Protein AF-A0A8J6Y7B3-F1 (afdb_monomer)

Solvent-accessible surface area (backbone atoms only — not comparable to full-atom values): 11676 Å² total; per-residue (Å²): 142,81,88,81,82,82,81,82,80,80,80,79,79,79,78,78,73,79,70,74,71,91,53,81,54,44,93,76,38,58,86,42,28,40,78,38,90,36,62,53,39,72,78,52,73,73,38,41,20,28,74,45,68,43,78,41,66,12,18,80,44,92,54,52,94,58,71,74,52,71,41,69,41,63,54,47,68,50,47,94,65,52,87,89,58,52,36,29,24,43,29,52,41,42,42,26,32,25,74,44,69,50,68,60,89,91,46,76,44,49,62,67,40,59,40,30,43,62,43,51,40,50,89,60,27,19,35,32,34,49,87,94,44,79,45,82,42,76,49,93,49,96,81,76,60,60,62,42,82,46,89,61,68,100,55,74,72,43,41,34,36,28,63,96,53,93,38,33,31,68,68,52,70,74,53,54,69,36,94,40,30,43,67,25,30,82,76,52,93,75,37,72,44,75,95

Sequence (195 aa):
MVRRFLILTFTLVLLAGCGDSPVPPDPGCPDGMVIHPMWQGEYPGPVIHVIDPVEVPTFADPCDPYPSGTCTLTAGVFHPWGDGDDFVTLRPVEPYTAKDRFTLEETIVEVGETVLVTGYLAENICAFRVREETIHAECLYEDNYPLEALPALPVEELQFFRAGCEGWILVDEDLFDHQKIVDGAILEWGKVGPG

Organism: NCBI:txid2886004

Structure (mmCIF, N/CA/C/O backbone):
data_AF-A0A8J6Y7B3-F1
#
_entry.id   AF-A0A8J6Y7B3-F1
#
loop_
_atom_site.group_PDB
_atom_site.id
_atom_site.type_symbol
_atom_site.label_atom_id
_atom_site.label_alt_id
_atom_site.label_comp_id
_atom_site.label_asym_id
_atom_site.label_entity_id
_atom_site.label_seq_id
_atom_site.pdbx_PDB_ins_code
_atom_site.Cartn_x
_atom_site.Cartn_y
_atom_site.Cartn_z
_atom_site.occupancy
_atom_site.B_iso_or_equiv
_atom_site.auth_seq_id
_atom_site.auth_comp_id
_atom_site.auth_asym_id
_atom_site.auth_atom_id
_atom_site.pdbx_PDB_model_num
ATOM 1 N N . MET A 1 1 ? -77.394 -3.917 1.227 1.00 45.53 1 MET A N 1
ATOM 2 C CA . MET A 1 1 ? -76.084 -4.466 0.811 1.00 45.53 1 MET A CA 1
ATOM 3 C C . MET A 1 1 ? -75.135 -3.302 0.596 1.00 45.53 1 MET A C 1
ATOM 5 O O . MET A 1 1 ? -75.267 -2.605 -0.397 1.00 45.53 1 MET A O 1
ATOM 9 N N . VAL A 1 2 ? -74.248 -3.034 1.553 1.00 39.00 2 VAL A N 1
ATOM 10 C CA . VAL A 1 2 ? -73.257 -1.951 1.467 1.00 39.00 2 VAL A CA 1
ATOM 11 C C . VAL A 1 2 ? -71.896 -2.588 1.731 1.00 39.00 2 VAL A C 1
ATOM 13 O O . VAL A 1 2 ? -71.632 -3.040 2.842 1.00 39.00 2 VAL A O 1
ATOM 16 N N . ARG A 1 3 ? -71.066 -2.694 0.687 1.00 46.47 3 ARG A N 1
ATOM 17 C CA . ARG A 1 3 ? -69.665 -3.128 0.783 1.00 46.47 3 ARG A CA 1
ATOM 18 C C . ARG A 1 3 ? -68.855 -1.978 1.382 1.00 46.47 3 ARG A C 1
ATOM 20 O O . ARG A 1 3 ? -68.753 -0.927 0.760 1.00 46.47 3 ARG A O 1
ATOM 27 N N . ARG A 1 4 ? -68.274 -2.175 2.566 1.00 52.84 4 ARG A N 1
ATOM 28 C CA . ARG A 1 4 ? -67.201 -1.318 3.087 1.00 52.84 4 ARG A CA 1
ATOM 29 C C . ARG A 1 4 ? -65.867 -1.981 2.752 1.00 52.84 4 ARG A C 1
ATOM 31 O O . ARG A 1 4 ? -65.594 -3.077 3.227 1.00 52.84 4 ARG A O 1
ATOM 38 N N . PHE A 1 5 ? -65.088 -1.330 1.893 1.00 50.72 5 PHE A N 1
ATOM 39 C CA . PHE A 1 5 ? -63.689 -1.657 1.632 1.00 50.72 5 PHE A CA 1
ATOM 40 C C . PHE A 1 5 ? -62.844 -1.096 2.779 1.00 50.72 5 PHE A C 1
ATOM 42 O O . PHE A 1 5 ? -62.885 0.104 3.043 1.00 50.72 5 PHE A O 1
ATOM 49 N N . LEU A 1 6 ? -62.106 -1.967 3.465 1.00 52.69 6 LEU A N 1
ATOM 50 C CA . LEU A 1 6 ? -61.046 -1.576 4.387 1.00 52.69 6 LEU A CA 1
ATOM 51 C C . LEU A 1 6 ? -59.775 -1.406 3.543 1.00 52.69 6 LEU A C 1
ATOM 53 O O . LEU A 1 6 ? -59.258 -2.386 3.011 1.00 52.69 6 LEU A O 1
ATOM 57 N N . ILE A 1 7 ? -59.306 -0.172 3.369 1.00 49.81 7 ILE A N 1
ATOM 58 C CA . ILE A 1 7 ? -57.997 0.100 2.769 1.00 49.81 7 ILE A CA 1
ATOM 59 C C . ILE A 1 7 ? -56.991 0.091 3.921 1.00 49.81 7 ILE A C 1
ATOM 61 O O . ILE A 1 7 ? -56.953 1.023 4.719 1.00 49.81 7 ILE A O 1
ATOM 65 N N . LEU A 1 8 ? -56.220 -0.991 4.037 1.00 45.47 8 LEU A N 1
ATOM 66 C CA . LEU A 1 8 ? -55.013 -1.029 4.858 1.00 45.47 8 LEU A CA 1
ATOM 67 C C . LEU A 1 8 ? -53.897 -0.329 4.078 1.00 45.47 8 LEU A C 1
ATOM 69 O O . LEU A 1 8 ? -53.304 -0.903 3.168 1.00 45.47 8 LEU A O 1
ATOM 73 N N . THR A 1 9 ? -53.625 0.925 4.418 1.00 50.31 9 THR A N 1
ATOM 74 C CA . THR A 1 9 ? -52.385 1.603 4.033 1.00 50.31 9 THR A CA 1
ATOM 75 C C . THR A 1 9 ? -51.232 0.994 4.823 1.00 50.31 9 THR A C 1
ATOM 77 O O . THR A 1 9 ? -51.102 1.214 6.025 1.00 50.31 9 THR A O 1
ATOM 80 N N . PHE A 1 10 ? -50.419 0.196 4.135 1.00 43.12 10 PHE A N 1
ATOM 81 C CA . PHE A 1 10 ? -49.121 -0.271 4.605 1.00 43.12 10 PHE A CA 1
ATOM 82 C C . PHE A 1 10 ? -48.152 0.915 4.549 1.00 43.12 10 PHE A C 1
ATOM 84 O O . PHE A 1 10 ? -47.695 1.307 3.476 1.00 43.12 10 PHE A O 1
ATOM 91 N N . THR A 1 11 ? -47.874 1.529 5.696 1.00 48.34 11 THR A N 1
ATOM 92 C CA . THR A 1 11 ? -46.792 2.508 5.816 1.00 48.34 11 THR A CA 1
ATOM 93 C C . THR A 1 11 ? -45.479 1.735 5.829 1.00 48.34 11 THR A C 1
ATOM 95 O O . THR A 1 11 ? -45.069 1.204 6.859 1.00 48.34 11 THR A O 1
ATOM 98 N N . LEU A 1 12 ? -44.845 1.620 4.663 1.00 41.75 12 LEU A N 1
ATOM 99 C CA . LEU A 1 12 ? -43.482 1.122 4.539 1.00 41.75 12 LEU A CA 1
ATOM 100 C C . LEU A 1 12 ? -42.545 2.207 5.090 1.00 41.75 12 LEU A C 1
ATOM 102 O O . LEU A 1 12 ? -42.255 3.194 4.416 1.00 41.75 12 LEU A O 1
ATOM 106 N N . VAL A 1 13 ? -42.126 2.059 6.345 1.00 42.06 13 VAL A N 1
ATOM 107 C CA . VAL A 1 13 ? -41.041 2.859 6.919 1.00 42.06 13 VAL A CA 1
ATOM 108 C C . VAL A 1 13 ? -39.741 2.322 6.323 1.00 42.06 13 VAL A C 1
ATOM 110 O O . VAL A 1 13 ? -39.190 1.331 6.794 1.00 42.06 13 VAL A O 1
ATOM 113 N N . LEU A 1 14 ? -39.283 2.952 5.242 1.00 38.69 14 LEU A N 1
ATOM 114 C CA . LEU A 1 14 ? -37.905 2.838 4.774 1.00 38.69 14 LEU A CA 1
ATOM 115 C C . LEU A 1 14 ? -37.013 3.528 5.812 1.00 38.69 14 LEU A C 1
ATOM 117 O O . LEU A 1 14 ? -36.817 4.740 5.775 1.00 38.69 14 LEU A O 1
ATOM 121 N N . LEU A 1 15 ? -36.498 2.747 6.760 1.00 39.75 15 LEU A N 1
ATOM 122 C CA . LEU A 1 15 ? -35.278 3.094 7.479 1.00 39.75 15 LEU A CA 1
ATOM 123 C C . LEU A 1 15 ? -34.139 3.021 6.459 1.00 39.75 15 LEU A C 1
ATOM 125 O O . LEU A 1 15 ? -33.513 1.980 6.281 1.00 39.75 15 LEU A O 1
ATOM 129 N N . ALA A 1 16 ? -33.902 4.127 5.756 1.00 39.28 16 ALA A N 1
ATOM 130 C CA . ALA A 1 16 ? -32.582 4.408 5.224 1.00 39.28 16 ALA A CA 1
ATOM 131 C C . ALA A 1 16 ? -31.676 4.610 6.443 1.00 39.28 16 ALA A C 1
ATOM 133 O O . ALA A 1 16 ? -31.595 5.700 7.005 1.00 39.28 16 ALA A O 1
ATOM 134 N N . GLY A 1 17 ? -31.086 3.516 6.922 1.00 32.66 17 GLY A N 1
ATOM 135 C CA . GLY A 1 17 ? -29.929 3.595 7.790 1.00 32.66 17 GLY A CA 1
ATOM 136 C C . GLY A 1 17 ? -28.808 4.202 6.965 1.00 32.66 17 GLY A C 1
ATOM 137 O O . GLY A 1 17 ? -28.130 3.487 6.235 1.00 32.66 17 GLY A O 1
ATOM 138 N N . CYS A 1 18 ? -28.640 5.519 7.051 1.00 33.78 18 CYS A N 1
ATOM 139 C CA . CYS A 1 18 ? -27.326 6.116 6.892 1.00 33.78 18 CYS A CA 1
ATOM 140 C C . CYS A 1 18 ? -26.492 5.540 8.038 1.00 33.78 18 CYS A C 1
ATOM 142 O O . CYS A 1 18 ? -26.526 6.052 9.153 1.00 33.78 18 CYS A O 1
ATOM 144 N N . GLY A 1 19 ? -25.881 4.379 7.807 1.00 34.62 19 GLY A N 1
ATOM 145 C CA . GLY A 1 19 ? -24.796 3.923 8.651 1.00 34.62 19 GLY A CA 1
ATOM 146 C C . GLY A 1 19 ? -23.682 4.927 8.441 1.00 34.62 19 GLY A C 1
ATOM 147 O O . GLY A 1 19 ? -23.082 4.941 7.370 1.00 34.62 19 GLY A O 1
ATOM 148 N N . ASP A 1 20 ? -23.485 5.814 9.413 1.00 39.22 20 ASP A N 1
ATOM 149 C CA . ASP A 1 20 ? -22.264 6.597 9.510 1.00 39.22 20 ASP A CA 1
ATOM 150 C C . ASP A 1 20 ? -21.114 5.591 9.443 1.00 39.22 20 ASP A C 1
ATOM 152 O O . ASP A 1 20 ? -20.966 4.754 10.337 1.00 39.22 20 ASP A O 1
ATOM 156 N N . SER A 1 21 ? -20.365 5.595 8.339 1.00 42.09 21 SER A N 1
ATOM 157 C CA . SER A 1 21 ? -19.145 4.805 8.258 1.00 42.09 21 SER A CA 1
ATOM 158 C C . SER A 1 21 ? -18.235 5.313 9.382 1.00 42.09 21 SER A C 1
ATOM 160 O O . SER A 1 21 ? -17.917 6.504 9.395 1.00 42.09 21 SER A O 1
ATOM 162 N N . PRO A 1 22 ? -17.846 4.478 10.362 1.00 47.38 22 PRO A N 1
ATOM 163 C CA . PRO A 1 22 ? -17.109 4.932 11.544 1.00 47.38 22 PRO A CA 1
ATOM 164 C C . PRO A 1 22 ? -15.652 5.313 11.236 1.00 47.38 22 PRO A C 1
ATOM 166 O O . PRO A 1 22 ? -14.899 5.665 12.142 1.00 47.38 22 PRO A O 1
ATOM 169 N N . VAL A 1 23 ? -15.239 5.230 9.969 1.00 51.12 23 VAL A N 1
ATOM 170 C CA . VAL A 1 23 ? -13.888 5.536 9.510 1.00 51.12 23 VAL A CA 1
ATOM 171 C C . VAL A 1 23 ? -13.865 6.976 8.996 1.00 51.12 23 VAL A C 1
ATOM 173 O O . VAL A 1 23 ? -14.411 7.234 7.922 1.00 51.12 23 VAL A O 1
ATOM 176 N N . PRO A 1 24 ? -13.264 7.937 9.722 1.00 47.38 24 PRO A N 1
ATOM 177 C CA . PRO A 1 24 ? -13.053 9.267 9.167 1.00 47.38 24 PRO A CA 1
ATOM 178 C C . PRO A 1 24 ? -12.174 9.137 7.913 1.00 47.38 24 PRO A C 1
ATOM 180 O O . PRO A 1 24 ? -11.125 8.488 7.994 1.00 47.38 24 PRO A O 1
ATOM 183 N N . PRO A 1 25 ? -12.589 9.709 6.770 1.00 51.88 25 PRO A N 1
ATOM 184 C CA . PRO A 1 25 ? -11.850 9.576 5.524 1.00 51.88 25 PRO A CA 1
ATOM 185 C C . PRO A 1 25 ? -10.463 10.196 5.681 1.00 51.88 25 PRO A C 1
ATOM 187 O O . PRO A 1 25 ? -10.312 11.249 6.312 1.00 51.88 25 PRO A O 1
ATOM 190 N N . ASP A 1 26 ? -9.459 9.561 5.085 1.00 60.31 26 ASP A N 1
ATOM 191 C CA . ASP A 1 26 ? -8.233 10.274 4.754 1.00 60.31 26 ASP A CA 1
ATOM 192 C C . ASP A 1 26 ? -8.616 11.332 3.702 1.00 60.31 26 ASP A C 1
ATOM 194 O O . ASP A 1 26 ? -9.231 10.973 2.688 1.00 60.31 26 ASP A O 1
ATOM 198 N N . PRO A 1 27 ? -8.415 12.641 3.949 1.00 56.53 27 PRO A N 1
ATOM 199 C CA . PRO A 1 27 ? -8.890 13.679 3.043 1.00 56.53 27 PRO A CA 1
ATOM 200 C C . PRO A 1 27 ? -8.316 13.485 1.635 1.00 56.53 27 PRO A C 1
ATOM 202 O O . PRO A 1 27 ? -7.141 13.739 1.400 1.00 56.53 27 PRO A O 1
ATOM 205 N N . GLY A 1 28 ? -9.179 13.087 0.697 1.00 69.00 28 GLY A N 1
ATOM 206 C CA . GLY A 1 28 ? -8.827 12.870 -0.710 1.00 69.00 28 GLY A CA 1
ATOM 207 C C . GLY A 1 28 ? -9.127 11.464 -1.226 1.00 69.00 28 GLY A C 1
ATOM 208 O O . GLY A 1 28 ? -9.237 11.300 -2.437 1.00 69.00 28 GLY A O 1
ATOM 209 N N . CYS A 1 29 ? -9.337 10.484 -0.342 1.00 84.94 29 CYS A N 1
ATOM 210 C CA . CYS A 1 29 ? -9.557 9.091 -0.731 1.00 84.94 29 CYS A CA 1
ATOM 211 C C . CYS A 1 29 ? -11.027 8.659 -0.671 1.00 84.94 29 CYS A C 1
ATOM 213 O O . CYS A 1 29 ? -11.813 9.270 0.060 1.00 84.94 29 CYS A O 1
ATOM 215 N N . PRO A 1 30 ? -11.426 7.629 -1.449 1.00 83.44 30 PRO A N 1
ATOM 216 C CA . PRO A 1 30 ? -12.764 7.058 -1.353 1.00 83.44 30 PRO A CA 1
ATOM 217 C C . PRO A 1 30 ? -13.109 6.663 0.087 1.00 83.44 30 PRO A C 1
ATOM 219 O O . PRO A 1 30 ? -12.235 6.252 0.852 1.00 83.44 30 PRO A O 1
ATOM 222 N N . ASP A 1 31 ? -14.389 6.769 0.452 1.00 83.06 31 ASP A N 1
ATOM 223 C CA . ASP A 1 31 ? -14.849 6.492 1.815 1.00 83.06 31 ASP A CA 1
ATOM 224 C C . ASP A 1 31 ? -14.382 5.112 2.306 1.00 83.06 31 ASP A C 1
ATOM 226 O O . ASP A 1 31 ? -14.612 4.090 1.660 1.00 83.06 31 ASP A O 1
ATOM 230 N N . GLY A 1 32 ? -13.742 5.097 3.479 1.00 84.31 32 GLY A N 1
ATOM 231 C CA . GLY A 1 32 ? -13.219 3.887 4.115 1.00 84.31 32 GLY A CA 1
ATOM 232 C C . GLY A 1 32 ? -11.933 3.326 3.505 1.00 84.31 32 GLY A C 1
ATOM 233 O O . GLY A 1 32 ? -11.545 2.216 3.865 1.00 84.31 32 GLY A O 1
ATOM 234 N N . MET A 1 33 ? -11.258 4.086 2.640 1.00 89.06 33 MET A N 1
ATOM 235 C CA . MET A 1 33 ? -9.902 3.796 2.180 1.00 89.06 33 MET A CA 1
ATOM 236 C C . MET A 1 33 ? -8.877 4.675 2.906 1.00 89.06 33 MET A C 1
ATOM 238 O O . MET A 1 33 ? -9.177 5.799 3.317 1.00 89.06 33 MET A O 1
ATOM 242 N N . VAL A 1 34 ? -7.657 4.165 3.046 1.00 90.38 34 VAL A N 1
ATOM 243 C CA . VAL A 1 34 ? -6.500 4.894 3.590 1.00 90.38 34 VAL A CA 1
ATOM 244 C C . VAL A 1 34 ? -5.285 4.693 2.700 1.00 90.38 34 VAL A C 1
ATOM 246 O O . VAL A 1 34 ? -5.126 3.626 2.099 1.00 90.38 34 VAL A O 1
ATOM 249 N N . ILE A 1 35 ? -4.422 5.707 2.648 1.00 90.88 35 ILE A N 1
ATOM 250 C CA . ILE A 1 35 ? -3.160 5.648 1.916 1.00 90.88 35 ILE A CA 1
ATOM 251 C C . ILE A 1 35 ? -1.981 5.489 2.880 1.00 90.88 35 ILE A C 1
ATOM 253 O O . ILE A 1 35 ? -1.852 6.205 3.871 1.00 90.88 35 ILE A O 1
ATOM 257 N N . HIS A 1 36 ? -1.094 4.545 2.579 1.00 89.88 36 HIS A N 1
ATOM 258 C CA . HIS A 1 36 ? 0.162 4.344 3.303 1.00 89.88 36 HIS A CA 1
ATOM 259 C C . HIS A 1 36 ? 1.340 4.647 2.392 1.00 89.88 36 HIS A C 1
ATOM 261 O O . HIS A 1 36 ? 1.339 4.154 1.267 1.00 89.88 36 HIS A O 1
ATOM 267 N N . PRO A 1 37 ? 2.367 5.380 2.856 1.00 89.38 37 PRO A N 1
ATOM 268 C CA . PRO A 1 37 ? 3.560 5.706 2.073 1.00 89.38 37 PRO A CA 1
ATOM 269 C C . PRO A 1 37 ? 4.558 4.538 2.004 1.00 89.38 37 PRO A C 1
ATOM 271 O O . PRO A 1 37 ? 5.755 4.715 2.217 1.00 89.38 37 PRO A O 1
ATOM 274 N N . MET A 1 38 ? 4.045 3.328 1.789 1.00 87.50 38 MET A N 1
ATOM 275 C CA . MET A 1 38 ? 4.810 2.103 1.579 1.00 87.50 38 MET A CA 1
ATOM 276 C C . MET A 1 38 ? 3.901 1.010 1.010 1.00 87.50 38 MET A C 1
ATOM 278 O O . MET A 1 38 ? 2.680 1.055 1.192 1.00 87.50 38 MET A O 1
ATOM 282 N N . TRP A 1 39 ? 4.492 -0.001 0.373 1.00 91.56 39 TRP A N 1
ATOM 283 C CA . TRP A 1 39 ? 3.804 -1.277 0.167 1.00 91.56 39 TRP A CA 1
ATOM 284 C C . TRP A 1 39 ? 3.738 -2.083 1.457 1.00 91.56 39 TRP A C 1
ATOM 286 O O . TRP A 1 39 ? 4.645 -2.013 2.286 1.00 91.56 39 TRP A O 1
ATOM 296 N N . GLN A 1 40 ? 2.636 -2.803 1.635 1.00 86.69 40 GLN A N 1
ATOM 297 C CA . GLN A 1 40 ? 2.334 -3.490 2.884 1.00 86.69 40 GLN A CA 1
ATOM 298 C C . GLN A 1 40 ? 2.971 -4.876 2.979 1.00 86.69 40 GLN A C 1
ATOM 300 O O . GLN A 1 40 ? 3.148 -5.578 1.984 1.00 86.69 40 GLN A O 1
ATOM 305 N N . GLY A 1 41 ? 3.285 -5.270 4.215 1.00 85.50 41 GLY A N 1
ATOM 306 C CA . GLY A 1 41 ? 3.888 -6.560 4.543 1.00 85.50 41 GLY A CA 1
ATOM 307 C C . GLY A 1 41 ? 5.420 -6.573 4.579 1.00 85.50 41 GLY A C 1
ATOM 308 O O . GLY A 1 41 ? 6.102 -5.619 4.214 1.00 85.50 41 GLY A O 1
ATOM 309 N N . GLU A 1 42 ? 5.970 -7.688 5.068 1.00 79.38 42 GLU A N 1
ATOM 310 C CA . GLU A 1 42 ? 7.418 -7.877 5.234 1.00 79.38 42 GLU A CA 1
ATOM 311 C C . GLU A 1 42 ? 8.144 -8.076 3.896 1.00 79.38 42 GLU A C 1
ATOM 313 O O . GLU A 1 42 ? 9.232 -7.546 3.713 1.00 79.38 42 GLU A O 1
ATOM 318 N N . TYR A 1 43 ? 7.528 -8.799 2.955 1.00 84.50 43 TYR A N 1
ATOM 319 C CA . TYR A 1 43 ? 8.047 -9.073 1.608 1.00 84.50 43 TYR A CA 1
ATOM 320 C C . TYR A 1 43 ? 7.054 -8.527 0.571 1.00 84.50 43 TYR A C 1
ATOM 322 O O . TYR A 1 43 ? 6.316 -9.317 -0.025 1.00 84.50 43 TYR A O 1
ATOM 330 N N . PRO A 1 44 ? 6.954 -7.196 0.407 1.00 85.00 44 PRO A N 1
ATOM 331 C CA . PRO A 1 44 ? 5.903 -6.595 -0.404 1.00 85.00 44 PRO A CA 1
ATOM 332 C C . PRO A 1 44 ? 6.116 -6.909 -1.888 1.00 85.00 44 PRO A C 1
ATOM 334 O O . PRO A 1 44 ? 6.983 -6.331 -2.525 1.00 85.00 44 PRO A O 1
ATOM 337 N N . GLY A 1 45 ? 5.338 -7.829 -2.451 1.00 88.19 45 GLY A N 1
ATOM 338 C CA . GLY A 1 45 ? 5.320 -8.066 -3.896 1.00 88.19 45 GLY A CA 1
ATOM 339 C C . GLY A 1 45 ? 4.327 -7.151 -4.622 1.00 88.19 45 GLY A C 1
ATOM 340 O O . GLY A 1 45 ? 3.470 -6.571 -3.954 1.00 88.19 45 GLY A O 1
ATOM 341 N N . PRO A 1 46 ? 4.396 -7.091 -5.967 1.00 92.81 46 PRO A N 1
ATOM 342 C CA . PRO A 1 46 ? 5.375 -7.761 -6.835 1.00 92.81 46 PRO A CA 1
ATOM 343 C C . PRO A 1 46 ? 6.664 -6.945 -7.046 1.00 92.81 46 PRO A C 1
ATOM 345 O O . PRO A 1 46 ? 6.686 -5.730 -6.907 1.00 92.81 46 PRO A O 1
ATOM 348 N N . VAL A 1 47 ? 7.757 -7.599 -7.452 1.00 95.06 47 VAL A N 1
ATOM 349 C CA . VAL A 1 47 ? 8.946 -6.887 -7.959 1.00 95.06 47 VAL A CA 1
ATOM 350 C C . VAL A 1 47 ? 8.696 -6.536 -9.421 1.00 95.06 47 VAL A C 1
ATOM 352 O O . VAL A 1 47 ? 8.459 -7.433 -10.224 1.00 95.06 47 VAL A O 1
ATOM 355 N N . ILE A 1 48 ? 8.795 -5.264 -9.799 1.00 96.44 48 ILE A N 1
ATOM 356 C CA . ILE A 1 48 ? 8.527 -4.836 -11.178 1.00 96.44 48 ILE A CA 1
ATOM 357 C C 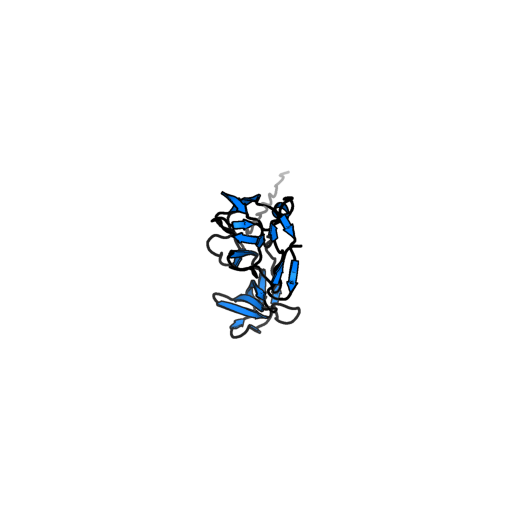. ILE A 1 48 ? 9.849 -4.774 -11.936 1.00 96.44 48 ILE A C 1
ATOM 359 O O . ILE A 1 48 ? 10.720 -3.974 -11.594 1.00 96.44 48 ILE A O 1
ATOM 363 N N . HIS A 1 49 ? 10.018 -5.587 -12.979 1.00 96.44 49 HIS A N 1
ATOM 364 C CA . HIS A 1 49 ? 11.205 -5.556 -13.832 1.00 96.44 49 HIS A CA 1
ATOM 365 C C . HIS A 1 49 ? 10.851 -5.052 -15.234 1.00 96.44 49 HIS A C 1
ATOM 367 O O . HIS A 1 49 ? 10.223 -5.745 -16.034 1.00 96.44 49 HIS A O 1
ATOM 373 N 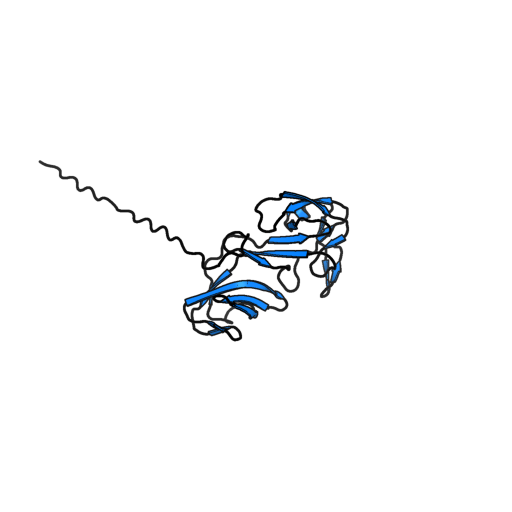N . VAL A 1 50 ? 11.295 -3.836 -15.548 1.00 96.75 50 VAL A N 1
ATOM 374 C CA . VAL A 1 50 ? 11.144 -3.220 -16.868 1.00 96.75 50 VAL A CA 1
ATOM 375 C C . VAL A 1 50 ? 12.371 -3.560 -17.714 1.00 96.75 50 VAL A C 1
ATOM 377 O O . VAL A 1 50 ? 13.482 -3.119 -17.422 1.00 96.75 50 VAL A O 1
ATOM 380 N N . ILE A 1 51 ? 12.166 -4.335 -18.777 1.00 97.31 51 ILE A N 1
ATOM 381 C CA . ILE A 1 51 ? 13.214 -4.808 -19.695 1.00 97.31 51 ILE A CA 1
ATOM 382 C C . ILE A 1 51 ? 13.652 -3.685 -20.641 1.00 97.31 51 ILE A C 1
ATOM 384 O O . ILE A 1 51 ? 14.842 -3.477 -20.861 1.00 97.31 51 ILE A O 1
ATOM 388 N N . ASP A 1 52 ? 12.681 -2.954 -21.186 1.00 96.00 52 ASP A N 1
ATOM 389 C CA . ASP A 1 52 ? 12.876 -1.877 -22.155 1.00 96.00 52 ASP A CA 1
ATOM 390 C C . ASP A 1 52 ? 11.958 -0.699 -21.814 1.00 96.00 52 ASP A C 1
ATOM 392 O O . ASP A 1 52 ? 10.838 -0.931 -21.349 1.00 96.00 52 ASP A O 1
ATOM 396 N N . PRO A 1 53 ? 12.350 0.555 -22.123 1.00 95.50 53 PRO A N 1
ATOM 397 C CA . PRO A 1 53 ? 11.501 1.702 -21.854 1.00 95.50 53 PRO A CA 1
ATOM 398 C C . PRO A 1 53 ? 10.095 1.572 -22.451 1.00 95.50 53 PRO A C 1
ATOM 400 O O . PRO A 1 53 ? 9.915 1.144 -23.607 1.00 95.50 53 PRO A O 1
ATOM 403 N N . VAL A 1 54 ? 9.102 1.956 -21.655 1.00 96.00 54 VAL A N 1
ATOM 404 C CA . VAL A 1 54 ? 7.680 1.760 -21.941 1.00 96.00 54 VAL A CA 1
ATOM 405 C C . VAL A 1 54 ? 6.857 2.924 -21.410 1.00 96.00 54 VAL A C 1
ATOM 407 O O . VAL A 1 54 ? 7.116 3.425 -20.324 1.00 96.00 54 VAL A O 1
ATOM 410 N N . GLU A 1 55 ? 5.873 3.364 -22.192 1.00 96.25 55 GLU A N 1
ATOM 411 C CA . GLU A 1 55 ? 4.901 4.359 -21.749 1.00 96.25 55 GLU A CA 1
ATOM 412 C C . GLU A 1 55 ? 3.736 3.659 -21.044 1.00 96.25 55 GLU A C 1
ATOM 414 O O . GLU A 1 55 ? 3.129 2.755 -21.618 1.00 96.25 55 GLU A O 1
ATOM 419 N N . VAL A 1 56 ? 3.441 4.070 -19.812 1.00 96.00 56 VAL A N 1
ATOM 420 C CA . VAL A 1 56 ? 2.360 3.527 -18.978 1.00 96.00 56 VAL A CA 1
ATOM 421 C C . VAL A 1 56 ? 1.415 4.644 -18.523 1.00 96.00 56 VAL A C 1
ATOM 423 O O . VAL A 1 56 ? 1.852 5.798 -18.418 1.00 96.00 56 VAL A O 1
ATOM 426 N N . PRO A 1 57 ? 0.130 4.346 -18.258 1.00 96.69 57 PRO A N 1
ATOM 427 C CA . PRO A 1 57 ? -0.792 5.303 -17.654 1.00 96.69 57 PRO A CA 1
ATOM 428 C C . PRO A 1 57 ? -0.318 5.757 -16.271 1.00 96.69 57 PRO A C 1
ATOM 430 O O . PRO A 1 57 ? 0.287 4.986 -15.528 1.00 96.69 57 PRO A O 1
ATOM 433 N N . THR A 1 58 ? -0.628 7.002 -15.915 1.00 97.00 58 THR A N 1
ATOM 434 C CA . THR A 1 58 ? -0.366 7.539 -14.577 1.00 97.00 58 THR A CA 1
ATOM 435 C C . THR A 1 58 ? -1.566 8.252 -13.981 1.00 97.00 58 THR A C 1
ATOM 437 O O . THR A 1 58 ? -2.409 8.807 -14.690 1.00 97.00 58 THR A O 1
ATOM 440 N N . PHE A 1 59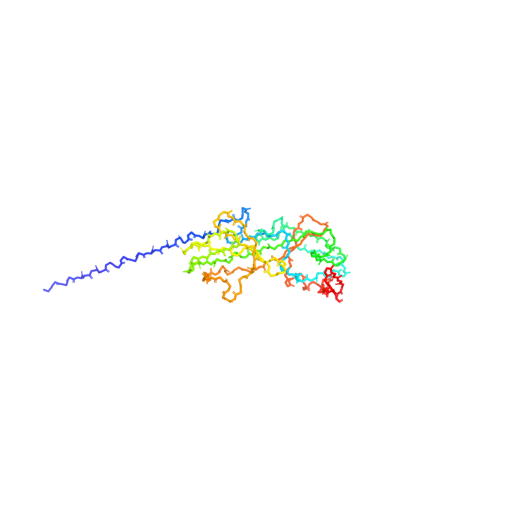 ? -1.604 8.265 -12.654 1.00 96.25 59 PHE A N 1
ATOM 441 C CA . PHE A 1 59 ? -2.566 8.966 -11.816 1.00 96.25 59 PHE A CA 1
ATOM 442 C C . PHE A 1 59 ? -1.897 10.195 -11.194 1.00 96.25 59 PHE A C 1
ATOM 444 O O . PHE A 1 59 ? -0.701 10.172 -10.888 1.00 96.25 59 PHE A O 1
ATOM 451 N N . ALA A 1 60 ? -2.649 11.283 -11.018 1.00 93.88 60 ALA A N 1
ATOM 452 C CA . ALA A 1 60 ? -2.121 12.469 -10.341 1.00 93.88 60 ALA A CA 1
ATOM 453 C C . ALA A 1 60 ? -2.088 12.241 -8.825 1.00 93.88 60 ALA A C 1
ATOM 455 O O . ALA A 1 60 ? -1.104 12.585 -8.169 1.00 93.88 60 ALA A O 1
ATOM 456 N N . ASP A 1 61 ? -3.129 11.593 -8.308 1.00 93.06 61 ASP A N 1
ATOM 457 C CA . ASP A 1 61 ? -3.242 11.107 -6.940 1.00 93.06 61 ASP A CA 1
ATOM 458 C C . ASP A 1 61 ? -3.624 9.610 -6.957 1.00 93.06 61 ASP A C 1
ATOM 460 O O . ASP A 1 61 ? -4.464 9.225 -7.771 1.00 93.06 61 ASP 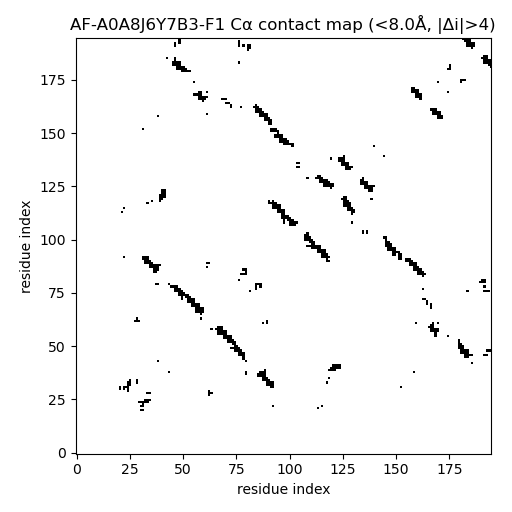A O 1
ATOM 464 N N . PRO A 1 62 ? -3.053 8.740 -6.101 1.00 93.50 62 PRO A N 1
ATOM 465 C CA . PRO A 1 62 ? -3.454 7.329 -6.015 1.00 93.50 62 PRO A CA 1
ATOM 466 C C . PRO A 1 62 ? -4.939 7.141 -5.685 1.00 93.50 62 PRO A C 1
ATOM 468 O O . PRO A 1 62 ? -5.506 6.086 -5.958 1.00 93.50 62 PRO A O 1
ATOM 471 N N . CYS A 1 63 ? -5.568 8.161 -5.101 1.00 92.50 63 CYS A N 1
ATOM 472 C CA . CYS A 1 63 ? -6.985 8.183 -4.784 1.00 92.50 63 CYS A CA 1
ATOM 473 C C . CYS A 1 63 ? -7.877 8.686 -5.932 1.00 92.50 63 CYS A C 1
ATOM 475 O O . CYS A 1 63 ? -9.106 8.657 -5.804 1.00 92.50 63 CYS A O 1
ATOM 477 N N . ASP A 1 64 ? -7.298 9.093 -7.068 1.00 92.38 64 ASP A N 1
ATOM 478 C CA . ASP A 1 64 ? -8.064 9.421 -8.265 1.00 92.38 64 ASP A CA 1
ATOM 479 C C . ASP A 1 64 ? -8.669 8.154 -8.899 1.00 92.38 64 ASP A C 1
ATOM 481 O O . ASP A 1 64 ? -7.982 7.151 -9.089 1.00 92.38 64 ASP A O 1
ATOM 485 N N . PRO A 1 65 ? -9.942 8.190 -9.332 1.00 87.50 65 PRO A N 1
ATOM 486 C CA . PRO A 1 65 ? -10.599 7.025 -9.924 1.00 87.50 65 PRO A CA 1
ATOM 487 C C . PRO A 1 65 ? -10.157 6.716 -11.363 1.00 87.50 65 PRO A C 1
ATOM 489 O O . PRO A 1 65 ? -10.556 5.689 -11.908 1.00 87.50 65 PRO A O 1
ATOM 492 N N . TYR A 1 66 ? -9.401 7.610 -12.014 1.00 92.25 66 TYR A N 1
ATOM 493 C CA . TYR A 1 66 ? -9.006 7.471 -13.417 1.00 92.25 66 TYR A CA 1
ATOM 494 C C . TYR A 1 66 ? -7.586 7.992 -13.661 1.00 92.25 66 TYR A C 1
ATOM 496 O O . TYR A 1 66 ? -7.208 9.009 -13.074 1.00 92.25 66 TYR A O 1
ATOM 504 N N . PRO A 1 67 ? -6.832 7.373 -14.590 1.00 94.75 67 PRO A N 1
ATOM 505 C CA . PRO A 1 67 ? -5.539 7.894 -15.005 1.00 94.75 67 PRO A CA 1
ATOM 506 C C . PRO A 1 67 ? -5.704 9.263 -15.674 1.00 94.75 67 PRO A C 1
ATOM 508 O O . PRO A 1 67 ? -6.650 9.511 -16.429 1.00 94.75 67 PRO A O 1
ATOM 511 N N . SER A 1 68 ? -4.758 10.155 -15.408 1.00 95.06 68 SER A N 1
ATOM 512 C CA . SER A 1 68 ? -4.763 11.548 -15.862 1.00 95.06 68 SER A CA 1
ATOM 513 C C . SER A 1 68 ? -3.587 11.890 -16.782 1.00 95.06 68 SER A C 1
ATOM 515 O O . SER A 1 68 ? -3.570 12.973 -17.374 1.00 95.06 68 SER A O 1
ATOM 517 N N . GLY A 1 69 ? -2.633 10.972 -16.954 1.00 95.06 69 GLY A N 1
ATOM 518 C CA . GLY A 1 69 ? -1.461 11.171 -17.799 1.00 95.06 69 GLY A CA 1
ATOM 519 C C . GLY A 1 69 ? -0.784 9.871 -18.219 1.00 95.06 69 GLY A C 1
ATOM 520 O O . GLY A 1 69 ? -1.341 8.779 -18.090 1.00 95.06 69 GLY A O 1
ATOM 521 N N . THR A 1 70 ? 0.427 10.015 -18.753 1.00 95.44 70 THR A N 1
ATOM 522 C CA . THR A 1 70 ? 1.324 8.901 -19.054 1.00 95.44 70 THR A CA 1
ATOM 523 C C . THR A 1 70 ? 2.742 9.209 -18.579 1.00 95.44 70 THR A C 1
ATOM 525 O O . THR A 1 70 ? 3.126 10.370 -18.407 1.00 95.44 70 THR A O 1
ATOM 528 N N . CYS A 1 71 ? 3.528 8.163 -18.346 1.00 93.62 71 CYS A N 1
ATOM 529 C CA . CYS A 1 71 ? 4.931 8.238 -17.952 1.00 93.62 71 CYS A CA 1
ATOM 530 C C . CYS A 1 71 ? 5.739 7.205 -18.733 1.00 93.62 71 CYS A C 1
ATOM 532 O O . CYS A 1 71 ? 5.279 6.088 -18.947 1.00 93.62 71 CYS A O 1
ATOM 534 N N . THR A 1 72 ? 6.951 7.567 -19.161 1.00 95.12 72 THR A N 1
ATOM 535 C CA . THR A 1 72 ? 7.898 6.587 -19.702 1.00 95.12 72 THR A CA 1
ATOM 536 C C . THR A 1 72 ? 8.698 5.978 -18.559 1.00 95.12 72 THR A C 1
ATOM 538 O O . THR A 1 72 ? 9.620 6.612 -18.048 1.00 95.12 72 THR A O 1
ATOM 541 N N . LEU A 1 73 ? 8.379 4.738 -18.203 1.00 94.31 73 LEU A N 1
ATOM 542 C CA . LEU A 1 73 ? 9.216 3.924 -17.334 1.00 94.31 73 LEU A CA 1
ATOM 543 C C . LEU A 1 73 ? 10.501 3.554 -18.065 1.00 94.31 73 LEU A C 1
ATOM 545 O O . LEU A 1 73 ? 10.469 3.078 -19.201 1.00 94.31 73 LEU A O 1
ATOM 549 N N . THR A 1 74 ? 11.642 3.773 -17.421 1.00 94.75 74 THR A N 1
ATOM 550 C CA . THR A 1 74 ? 12.942 3.318 -17.923 1.00 94.75 74 THR A CA 1
ATOM 551 C C . THR A 1 74 ? 13.192 1.864 -17.544 1.00 94.75 74 THR A C 1
ATOM 553 O O . THR A 1 74 ? 12.618 1.365 -16.582 1.00 94.75 74 THR A O 1
ATOM 556 N N . ALA A 1 75 ? 14.091 1.194 -18.269 1.00 95.38 75 ALA A N 1
ATOM 557 C CA . ALA A 1 75 ? 14.528 -0.146 -17.893 1.00 95.38 75 ALA A CA 1
ATOM 558 C C . ALA A 1 75 ? 15.135 -0.153 -16.479 1.00 95.38 75 ALA A C 1
ATOM 560 O O . ALA A 1 75 ? 15.912 0.745 -16.136 1.00 95.38 75 ALA A O 1
ATOM 561 N N . GLY A 1 76 ? 14.791 -1.155 -15.673 1.00 94.62 76 GLY A N 1
ATOM 562 C CA . GLY A 1 76 ? 15.170 -1.214 -14.264 1.00 94.62 76 GLY A CA 1
ATOM 563 C C . GLY A 1 76 ? 14.310 -2.172 -13.445 1.00 94.62 76 GLY A C 1
ATOM 564 O O . GLY A 1 76 ? 13.389 -2.800 -13.962 1.00 94.62 76 GLY A O 1
ATOM 565 N N . VAL A 1 77 ? 14.643 -2.287 -12.161 1.00 94.94 77 VAL A N 1
ATOM 566 C CA . VAL A 1 77 ? 13.881 -3.056 -11.172 1.00 94.94 77 VAL A CA 1
ATOM 567 C C . VAL A 1 77 ? 13.322 -2.074 -10.150 1.00 94.94 77 VAL A C 1
ATOM 569 O O . VAL A 1 77 ? 14.102 -1.355 -9.531 1.00 94.94 77 VAL A O 1
ATOM 572 N N . PHE A 1 78 ? 12.003 -2.066 -9.974 1.00 94.69 78 PHE A N 1
ATOM 573 C CA . PHE A 1 78 ? 11.285 -1.175 -9.064 1.00 94.69 78 PHE A CA 1
ATOM 574 C C . PHE A 1 78 ? 10.672 -1.993 -7.928 1.00 94.69 78 PHE A C 1
ATOM 576 O O . PHE A 1 78 ? 9.973 -2.983 -8.162 1.00 94.69 78 PHE A O 1
ATOM 583 N N . HIS A 1 79 ? 10.988 -1.602 -6.695 1.00 94.75 79 HIS A N 1
ATOM 584 C CA . HIS A 1 79 ? 10.508 -2.237 -5.469 1.00 94.75 79 HIS A CA 1
ATOM 585 C C . HIS A 1 79 ? 10.792 -1.332 -4.258 1.00 94.75 79 HIS A C 1
ATOM 587 O O . HIS A 1 79 ? 11.829 -0.668 -4.263 1.00 94.75 79 HIS A O 1
ATOM 593 N N . PRO A 1 80 ? 10.006 -1.394 -3.167 1.00 90.75 80 PRO A N 1
ATOM 594 C CA . PRO A 1 80 ? 10.266 -0.670 -1.912 1.00 90.75 80 PRO A CA 1
ATOM 595 C C . PRO A 1 80 ? 11.618 -0.938 -1.232 1.00 90.75 80 PRO A C 1
ATOM 597 O O . PRO A 1 80 ? 11.970 -0.277 -0.261 1.00 90.75 80 PRO A O 1
ATOM 600 N N . TRP A 1 81 ? 12.363 -1.940 -1.697 1.00 89.75 81 TRP A N 1
ATOM 601 C CA . TRP A 1 81 ? 13.717 -2.257 -1.222 1.00 89.75 81 TRP A CA 1
ATOM 602 C C . TRP A 1 81 ? 14.811 -1.731 -2.157 1.00 89.75 81 TRP A C 1
ATOM 604 O O . TRP A 1 81 ? 15.993 -1.912 -1.878 1.00 89.75 81 TRP A O 1
ATOM 614 N N . GLY A 1 82 ? 14.426 -1.137 -3.285 1.00 83.12 82 GLY A N 1
ATOM 615 C CA . GLY A 1 82 ? 15.316 -0.384 -4.156 1.00 83.12 82 GLY A CA 1
ATOM 616 C C . GLY A 1 82 ? 15.479 1.059 -3.679 1.00 83.12 82 GLY A C 1
ATOM 617 O O . GLY A 1 82 ? 14.763 1.531 -2.798 1.00 83.12 82 GLY A O 1
ATOM 618 N N . ASP A 1 83 ? 16.431 1.764 -4.283 1.00 74.88 83 ASP A N 1
ATOM 619 C CA . ASP A 1 83 ? 16.679 3.178 -4.009 1.00 74.88 83 ASP A CA 1
ATOM 620 C C . ASP A 1 83 ? 15.927 4.071 -5.009 1.00 74.88 83 ASP A C 1
ATOM 622 O O . ASP A 1 83 ? 16.000 3.843 -6.214 1.00 74.88 83 ASP A O 1
ATOM 626 N N . GLY A 1 84 ? 15.344 5.174 -4.526 1.00 73.25 84 GLY A N 1
ATOM 627 C CA . GLY A 1 84 ? 15.019 6.340 -5.362 1.00 73.25 84 GLY A CA 1
ATOM 628 C C . GLY A 1 84 ? 13.592 6.443 -5.906 1.00 73.25 84 GLY A C 1
ATOM 629 O O . GLY A 1 84 ? 13.312 7.414 -6.607 1.00 73.25 84 GLY A O 1
ATOM 630 N N . ASP A 1 85 ? 12.709 5.515 -5.544 1.00 84.81 85 ASP A N 1
ATOM 631 C CA . ASP A 1 85 ? 11.302 5.512 -5.946 1.00 84.81 85 ASP A CA 1
ATOM 632 C C . ASP A 1 85 ? 10.378 5.689 -4.733 1.00 84.81 85 ASP A C 1
ATOM 634 O O . ASP A 1 85 ? 10.726 5.323 -3.606 1.00 84.81 85 ASP A O 1
ATOM 638 N N . ASP A 1 86 ? 9.186 6.238 -4.968 1.00 91.94 86 ASP A N 1
ATOM 639 C CA . ASP A 1 86 ? 8.151 6.346 -3.938 1.00 91.94 86 ASP A CA 1
ATOM 640 C C . ASP A 1 86 ? 7.102 5.258 -4.134 1.00 91.94 86 ASP A C 1
ATOM 642 O O . ASP A 1 86 ? 6.668 5.007 -5.256 1.00 91.94 86 ASP A O 1
ATOM 646 N N . PHE A 1 87 ? 6.649 4.657 -3.039 1.00 93.44 87 PHE A N 1
ATOM 647 C CA . PHE A 1 87 ? 5.682 3.564 -3.047 1.00 93.44 87 PHE A CA 1
ATOM 648 C C . PHE A 1 87 ? 4.528 3.895 -2.119 1.00 93.44 87 PHE A C 1
ATOM 650 O O . PHE A 1 87 ? 4.737 4.432 -1.030 1.00 93.44 87 PHE A O 1
ATOM 657 N N . VAL A 1 88 ? 3.312 3.561 -2.536 1.00 94.00 88 VAL A N 1
ATOM 658 C CA . VAL A 1 88 ? 2.111 3.756 -1.726 1.00 94.00 88 VAL A CA 1
ATOM 659 C C . VAL A 1 88 ? 1.166 2.573 -1.852 1.00 94.00 88 VAL A C 1
ATOM 661 O O . VAL A 1 88 ? 1.092 1.933 -2.901 1.00 94.00 88 VAL A O 1
ATOM 664 N N . THR A 1 89 ? 0.419 2.315 -0.786 1.00 94.31 89 THR A N 1
ATOM 665 C CA . THR A 1 89 ? -0.710 1.380 -0.789 1.00 94.31 89 THR A CA 1
ATOM 666 C C . THR A 1 89 ? -1.980 2.137 -0.472 1.00 94.31 89 THR A C 1
ATOM 668 O O . THR A 1 89 ? -2.060 2.782 0.573 1.00 94.31 89 THR A O 1
ATOM 671 N N . LEU A 1 90 ? -2.972 2.027 -1.343 1.00 94.19 90 LEU A N 1
ATOM 672 C CA . LEU A 1 90 ? -4.339 2.454 -1.099 1.00 94.19 90 LEU A CA 1
ATOM 673 C C . LEU A 1 90 ? -5.150 1.218 -0.716 1.00 94.19 90 LEU A C 1
ATOM 675 O O . LEU A 1 90 ? -5.317 0.319 -1.533 1.00 94.19 90 LEU A O 1
ATOM 679 N N . ARG A 1 91 ? -5.657 1.151 0.513 1.00 92.44 91 ARG A N 1
ATOM 680 C CA . ARG A 1 91 ? -6.348 -0.054 0.996 1.00 92.44 91 ARG A CA 1
ATOM 681 C C . ARG A 1 91 ? -7.642 0.241 1.733 1.00 92.44 91 ARG A C 1
ATOM 683 O O . ARG A 1 91 ? -7.759 1.316 2.333 1.00 92.44 91 ARG A O 1
ATOM 690 N N . PRO A 1 92 ? -8.581 -0.719 1.759 1.00 92.31 92 PRO A N 1
ATOM 691 C CA . PRO A 1 92 ? -9.727 -0.634 2.643 1.00 92.31 92 PRO A CA 1
ATOM 692 C C . PRO A 1 92 ? -9.282 -0.692 4.105 1.00 92.31 92 PRO A C 1
ATOM 694 O O . PRO A 1 92 ? -8.382 -1.448 4.492 1.00 92.31 92 PRO A O 1
ATOM 697 N N . VAL A 1 93 ? -9.954 0.104 4.927 1.00 91.81 93 VAL A N 1
ATOM 698 C CA . VAL A 1 93 ? -9.902 -0.017 6.380 1.00 91.81 93 VAL A CA 1
ATOM 699 C C . VAL A 1 93 ? -10.777 -1.187 6.798 1.00 91.81 93 VAL A C 1
ATOM 701 O O . VAL A 1 93 ? -11.939 -1.269 6.399 1.00 91.81 93 VAL A O 1
ATOM 704 N N . GLU A 1 94 ? -10.241 -2.070 7.635 1.00 93.19 94 GLU A N 1
ATOM 705 C CA . GLU A 1 94 ? -11.004 -3.193 8.177 1.00 93.19 94 GLU A CA 1
ATOM 706 C C . GLU A 1 94 ? -11.577 -2.825 9.548 1.00 93.19 94 GLU A C 1
ATOM 708 O O . GLU A 1 94 ? -10.820 -2.600 10.500 1.00 93.19 94 GLU A O 1
ATOM 713 N N . PRO A 1 95 ? -12.909 -2.746 9.677 1.00 93.62 95 PRO A N 1
ATOM 714 C CA . PRO A 1 95 ? -13.539 -2.413 10.938 1.00 93.62 95 PRO A CA 1
ATOM 715 C C . PRO A 1 95 ? -13.748 -3.654 11.812 1.00 93.62 95 PRO A C 1
ATOM 717 O O . PRO A 1 95 ? -14.241 -4.687 11.363 1.00 93.62 95 PRO A O 1
ATOM 720 N N . TYR A 1 96 ? -13.457 -3.513 13.101 1.00 95.06 96 TYR A N 1
ATOM 721 C CA . TYR A 1 96 ? -13.728 -4.498 14.143 1.00 95.06 96 TYR A CA 1
ATOM 722 C C . TYR A 1 96 ? -14.470 -3.839 15.306 1.00 95.06 96 TYR A C 1
ATOM 724 O O . TYR A 1 96 ? -14.325 -2.640 15.556 1.00 95.06 96 TYR A O 1
ATOM 732 N N . THR A 1 97 ? -15.236 -4.625 16.058 1.00 95.88 97 THR A N 1
ATOM 733 C CA . THR A 1 97 ? -15.841 -4.200 17.325 1.00 95.88 97 THR A CA 1
ATOM 734 C C . THR A 1 97 ? -15.318 -5.036 18.491 1.00 95.88 97 THR A C 1
ATOM 736 O O . THR A 1 97 ? -15.141 -6.252 18.372 1.00 95.88 97 THR A O 1
ATOM 739 N N . ALA A 1 98 ? -15.038 -4.388 19.620 1.00 96.62 98 ALA A N 1
ATOM 740 C CA . ALA A 1 98 ? -14.588 -5.053 20.838 1.00 96.62 98 ALA A CA 1
ATOM 741 C C . ALA A 1 98 ? -15.733 -5.812 21.526 1.00 96.62 98 ALA A C 1
ATOM 743 O O . ALA A 1 98 ? -16.728 -5.217 21.943 1.00 96.62 98 ALA A O 1
ATOM 744 N N . LYS A 1 99 ? -15.575 -7.129 21.687 1.00 96.44 99 LYS A N 1
ATOM 745 C CA . LYS A 1 99 ? -16.512 -7.999 22.420 1.00 96.44 99 LYS A CA 1
ATOM 746 C C . LYS A 1 99 ? -16.297 -7.949 23.931 1.00 96.44 99 LYS A C 1
ATOM 748 O O . LYS A 1 99 ? -17.268 -8.021 24.675 1.00 96.44 99 LYS A O 1
ATOM 753 N N . ASP A 1 100 ? -15.050 -7.772 24.362 1.00 96.88 100 ASP A N 1
ATOM 754 C CA . ASP A 1 100 ? -14.652 -7.616 25.763 1.00 96.88 100 ASP A CA 1
ATOM 755 C C . ASP A 1 100 ? -13.681 -6.440 25.918 1.00 96.88 100 ASP A C 1
ATOM 757 O O . ASP A 1 100 ? -13.089 -5.978 24.946 1.00 96.88 100 ASP A O 1
ATOM 761 N N . ARG A 1 101 ? -13.505 -5.957 27.152 1.00 97.06 101 ARG A N 1
ATOM 762 C CA . ARG A 1 101 ? -12.505 -4.934 27.479 1.00 97.06 101 ARG A CA 1
ATOM 763 C C . ARG A 1 101 ? -11.104 -5.542 27.437 1.00 97.06 101 ARG A C 1
ATOM 765 O O . ARG A 1 101 ? -10.858 -6.545 28.109 1.00 97.06 101 ARG A O 1
ATOM 772 N N . PHE A 1 102 ? -10.175 -4.899 26.741 1.00 96.00 102 PHE A N 1
ATOM 773 C CA . PHE A 1 102 ? -8.782 -5.344 26.653 1.00 96.00 102 PHE A CA 1
ATOM 774 C C . PHE A 1 102 ? -7.816 -4.162 26.542 1.00 96.00 102 PHE A C 1
ATOM 776 O O . PHE A 1 102 ? -8.234 -3.006 26.488 1.00 96.00 102 PHE A O 1
ATOM 783 N N . THR A 1 103 ? -6.519 -4.456 26.542 1.00 94.81 103 THR A N 1
ATOM 784 C CA . THR A 1 103 ? -5.477 -3.462 26.289 1.00 94.81 103 THR A CA 1
ATOM 785 C C . THR A 1 103 ? -4.795 -3.786 24.966 1.00 94.81 103 THR A C 1
ATOM 787 O O . THR A 1 103 ? -4.320 -4.906 24.780 1.00 94.81 103 THR A O 1
ATOM 790 N N . LEU A 1 104 ? -4.754 -2.806 24.070 1.00 93.56 104 LEU A N 1
ATOM 791 C CA . LEU A 1 104 ? -3.961 -2.818 22.848 1.00 93.56 104 LEU A CA 1
ATOM 792 C C . LEU A 1 104 ? -2.754 -1.903 23.082 1.00 93.56 104 LEU A C 1
ATOM 794 O O . LEU A 1 104 ? -2.912 -0.685 23.138 1.00 93.56 104 LEU A O 1
ATOM 798 N N . GLU A 1 105 ? -1.576 -2.492 23.291 1.00 92.38 105 GLU A N 1
ATOM 799 C CA . GLU A 1 105 ? -0.373 -1.795 23.780 1.00 92.38 105 GLU A CA 1
ATOM 800 C C . GLU A 1 105 ? -0.617 -1.045 25.103 1.00 92.38 105 GLU A C 1
ATOM 802 O O . GLU A 1 105 ? -0.732 -1.664 26.163 1.00 92.38 105 GLU A O 1
ATOM 807 N N . GLU A 1 106 ? -0.719 0.284 25.059 1.00 93.00 106 GLU A N 1
ATOM 808 C CA . GLU A 1 106 ? -0.995 1.148 26.213 1.00 93.00 106 GLU A CA 1
ATOM 809 C C . GLU A 1 106 ? -2.445 1.665 26.226 1.00 93.00 106 GLU A C 1
ATOM 811 O O . GLU A 1 106 ? -2.897 2.250 27.217 1.00 93.00 106 GLU A O 1
ATOM 816 N N . THR A 1 107 ? -3.204 1.420 25.154 1.00 94.88 107 THR A N 1
ATOM 817 C CA . THR A 1 107 ? -4.572 1.912 24.994 1.00 94.88 107 THR A CA 1
ATOM 818 C C . THR A 1 107 ? -5.572 0.872 25.485 1.00 94.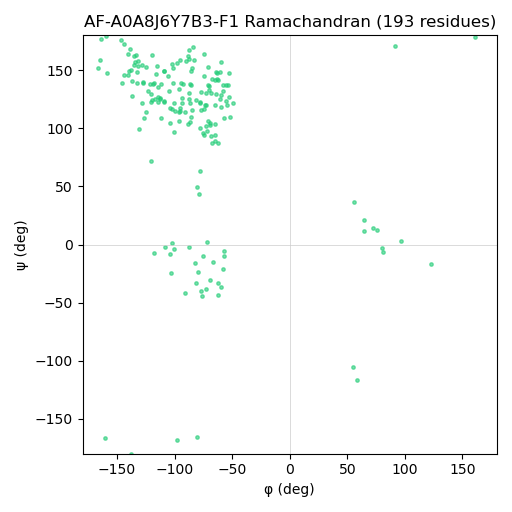88 107 THR A C 1
ATOM 820 O O . THR A 1 107 ? -5.632 -0.261 25.010 1.00 94.88 107 THR A O 1
ATOM 823 N N . ILE A 1 108 ? -6.398 1.266 26.454 1.00 96.69 108 ILE A N 1
ATOM 824 C CA . ILE A 1 108 ? -7.529 0.455 26.911 1.00 96.69 108 ILE A CA 1
ATOM 825 C C . ILE A 1 108 ? -8.660 0.602 25.895 1.00 96.69 108 ILE A C 1
ATOM 827 O O . ILE A 1 108 ? -9.129 1.719 25.666 1.00 96.69 108 ILE A O 1
ATOM 831 N N . VAL A 1 109 ? -9.095 -0.529 25.345 1.00 97.06 109 VAL A N 1
ATOM 832 C CA . VAL A 1 109 ? -10.241 -0.638 24.442 1.00 97.06 109 VAL A CA 1
ATOM 833 C C . VAL A 1 109 ? -11.434 -1.157 25.237 1.00 97.06 109 VAL A C 1
ATOM 835 O O . VAL A 1 109 ? -11.371 -2.222 25.863 1.00 97.06 109 VAL A O 1
ATOM 838 N N . GLU A 1 110 ? -12.515 -0.389 25.246 1.00 98.06 110 GLU A N 1
ATOM 839 C CA . GLU A 1 110 ? -13.746 -0.712 25.966 1.00 98.06 110 GLU A CA 1
ATOM 840 C C . GLU A 1 110 ? -14.718 -1.526 25.094 1.00 98.06 110 GLU A C 1
ATOM 842 O O . GLU A 1 110 ? -14.666 -1.508 23.865 1.00 98.06 110 GLU A O 1
ATOM 847 N N . VAL A 1 111 ? -15.638 -2.255 25.734 1.00 97.94 111 VAL A N 1
ATOM 848 C CA . VAL A 1 111 ? -16.633 -3.086 25.029 1.00 97.94 111 VAL A CA 1
ATOM 849 C C . VAL A 1 111 ? -17.476 -2.236 24.076 1.00 97.94 111 VAL A C 1
ATOM 851 O O . VAL A 1 111 ? -18.024 -1.205 24.468 1.00 97.94 111 VAL A O 1
ATOM 854 N N . GLY A 1 112 ? -17.626 -2.702 22.837 1.00 96.56 112 GLY A N 1
ATOM 855 C CA . GLY A 1 112 ? -18.366 -2.031 21.773 1.00 96.56 112 GLY A CA 1
ATOM 856 C C . GLY A 1 112 ? -17.588 -0.924 21.058 1.00 96.56 112 GLY A C 1
ATOM 857 O O . GLY A 1 112 ? -18.083 -0.415 20.050 1.00 96.56 112 GLY A O 1
ATOM 858 N N . GLU A 1 113 ? -16.384 -0.555 21.516 1.00 96.75 113 GLU A N 1
ATOM 859 C CA . GLU A 1 113 ? -15.538 0.377 20.768 1.00 96.75 113 GLU A CA 1
ATOM 860 C C . GLU A 1 113 ? -15.136 -0.215 19.412 1.00 96.75 113 GLU A C 1
ATOM 862 O O . GLU A 1 113 ? -14.998 -1.431 19.238 1.00 96.75 113 GLU A O 1
ATOM 867 N N . THR A 1 114 ? -14.985 0.675 18.430 1.00 95.12 114 THR A N 1
ATOM 868 C CA . THR A 1 114 ? -14.513 0.319 17.092 1.00 95.12 114 THR A CA 1
ATOM 869 C C . THR A 1 114 ? -12.993 0.361 17.060 1.00 95.12 114 THR A C 1
ATOM 871 O O . THR A 1 114 ? -12.383 1.359 17.451 1.00 95.12 114 THR A O 1
ATOM 874 N N . VAL A 1 115 ? -12.403 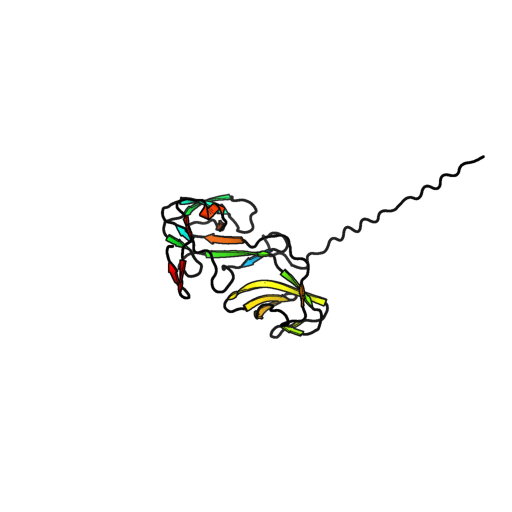-0.714 16.552 1.00 95.00 115 VAL A N 1
ATOM 875 C CA . VAL A 1 115 ? -10.978 -0.821 16.250 1.00 95.00 115 VAL A CA 1
ATOM 876 C C . VAL A 1 115 ? -10.851 -0.960 14.744 1.00 95.00 115 VAL A C 1
ATOM 878 O O . VAL A 1 115 ? -11.500 -1.808 14.139 1.00 95.00 115 VAL A O 1
ATOM 881 N N . LEU A 1 116 ? -10.044 -0.110 14.129 1.00 94.19 116 LEU A N 1
ATOM 882 C CA . LEU A 1 116 ? -9.845 -0.098 12.687 1.00 94.19 116 LEU A CA 1
ATOM 883 C C . LEU A 1 116 ? -8.449 -0.621 12.380 1.00 94.19 116 LEU A C 1
ATOM 885 O O . LEU A 1 116 ? -7.484 -0.043 12.873 1.00 94.19 116 LEU A O 1
ATOM 889 N N . VAL A 1 117 ? -8.314 -1.662 11.564 1.00 94.19 117 VAL A N 1
ATOM 890 C CA . VAL A 1 117 ? -7.008 -2.019 10.995 1.00 94.19 117 VAL A CA 1
ATOM 891 C C . VAL A 1 117 ? -6.816 -1.165 9.755 1.00 94.19 117 VAL A C 1
ATOM 893 O O . VAL A 1 117 ? -7.596 -1.240 8.804 1.00 94.19 117 VAL A O 1
ATOM 896 N N . THR A 1 118 ? -5.807 -0.304 9.795 1.00 92.38 118 THR A N 1
ATOM 897 C CA . THR A 1 118 ? -5.530 0.650 8.723 1.00 92.38 118 THR A CA 1
ATOM 898 C C . THR A 1 118 ? -4.356 0.215 7.864 1.00 92.38 118 THR A C 1
ATOM 900 O O . THR A 1 118 ? -4.315 0.627 6.714 1.00 92.38 118 THR A O 1
ATOM 903 N N . GLY A 1 119 ? -3.423 -0.603 8.363 1.00 92.12 119 GLY A N 1
ATOM 904 C CA . GLY A 1 119 ? -2.226 -1.012 7.620 1.00 92.12 119 GLY A CA 1
ATOM 905 C C . GLY A 1 119 ? -1.590 -2.302 8.138 1.00 92.12 119 GLY A C 1
ATOM 906 O O . GLY A 1 119 ? -1.616 -2.557 9.338 1.00 92.12 119 GLY A O 1
ATOM 907 N N . TYR A 1 120 ? -0.983 -3.082 7.243 1.00 91.38 120 TYR A N 1
ATOM 908 C CA . TYR A 1 120 ? -0.098 -4.204 7.551 1.00 91.38 120 TYR A CA 1
ATOM 909 C C . TYR A 1 120 ? 1.348 -3.754 7.335 1.00 91.38 120 TYR A C 1
ATOM 911 O O . TYR A 1 120 ? 1.742 -3.380 6.228 1.00 91.38 120 TYR A O 1
ATOM 919 N N . LEU A 1 121 ? 2.130 -3.743 8.406 1.00 88.31 121 LEU A N 1
ATOM 920 C CA . LEU A 1 121 ? 3.530 -3.329 8.403 1.00 88.31 121 LEU A CA 1
ATOM 921 C C . LEU A 1 121 ? 4.441 -4.573 8.317 1.00 88.31 121 LEU A C 1
ATOM 923 O O . LEU A 1 121 ? 3.995 -5.686 8.032 1.00 88.31 121 LEU A O 1
ATOM 927 N N . ALA A 1 122 ? 5.739 -4.382 8.548 1.00 85.69 122 ALA A N 1
ATOM 928 C CA . ALA A 1 122 ? 6.697 -5.479 8.636 1.00 85.69 122 ALA A CA 1
ATOM 929 C C . ALA A 1 122 ? 6.565 -6.260 9.961 1.00 85.69 122 ALA A C 1
ATOM 931 O O . ALA A 1 122 ? 5.971 -5.780 10.926 1.00 85.69 122 ALA A O 1
ATOM 932 N N . GLU A 1 123 ? 7.154 -7.460 10.004 1.00 85.62 123 GLU A N 1
ATOM 933 C CA . GLU A 1 123 ? 7.352 -8.255 11.230 1.00 85.62 123 GLU A CA 1
ATOM 934 C C . GLU A 1 123 ? 6.064 -8.554 12.023 1.00 85.62 123 GLU A C 1
ATOM 936 O O . GLU A 1 123 ? 6.071 -8.607 13.250 1.00 85.62 123 GLU A O 1
ATOM 941 N N . ASN A 1 124 ? 4.951 -8.795 11.323 1.00 87.56 124 ASN A N 1
ATOM 942 C CA . ASN A 1 124 ? 3.634 -9.061 11.919 1.00 87.56 124 ASN A CA 1
ATOM 943 C C . ASN A 1 124 ? 3.046 -7.886 12.713 1.00 87.56 124 ASN A C 1
ATOM 945 O O . ASN A 1 124 ? 2.173 -8.104 13.553 1.00 87.56 124 ASN A O 1
ATOM 949 N N . ILE A 1 125 ? 3.496 -6.658 12.455 1.00 91.56 125 ILE A N 1
ATOM 950 C CA . ILE A 1 125 ? 2.934 -5.455 13.066 1.00 91.56 125 ILE A CA 1
ATOM 951 C C . ILE A 1 125 ? 1.840 -4.879 12.170 1.00 91.56 125 ILE A C 1
ATOM 953 O O . ILE A 1 125 ? 1.988 -4.788 10.956 1.00 91.56 125 ILE A O 1
ATOM 957 N N . CYS A 1 126 ? 0.745 -4.450 12.780 1.00 93.25 126 CYS A N 1
ATOM 958 C CA . CYS A 1 126 ? -0.364 -3.767 12.140 1.00 93.25 126 CYS A CA 1
ATOM 959 C C . CYS A 1 126 ? -0.488 -2.346 12.684 1.00 93.25 126 CYS A C 1
ATOM 961 O O . CYS A 1 126 ? -0.243 -2.087 13.864 1.00 93.25 126 CYS A O 1
ATOM 963 N N . ALA A 1 127 ? -0.919 -1.429 11.824 1.00 93.12 127 ALA A N 1
ATOM 964 C CA . ALA A 1 127 ? -1.414 -0.132 12.243 1.00 93.12 127 ALA A CA 1
ATOM 965 C C . ALA A 1 127 ? -2.908 -0.246 12.557 1.00 93.12 127 ALA A C 1
ATOM 967 O O . ALA A 1 127 ? -3.722 -0.622 11.709 1.00 93.12 127 ALA A O 1
ATOM 968 N N . PHE A 1 128 ? -3.253 0.099 13.788 1.00 94.44 128 PHE A N 1
ATOM 969 C CA . PHE A 1 128 ? -4.609 0.184 14.293 1.00 94.44 128 PHE A CA 1
ATOM 970 C C . PHE A 1 128 ? -4.986 1.641 14.508 1.00 94.44 128 PHE A C 1
ATOM 972 O O . PHE A 1 128 ? -4.149 2.459 14.890 1.00 94.44 128 PHE A O 1
ATOM 979 N N . ARG A 1 129 ? -6.266 1.959 14.346 1.00 94.38 129 ARG A N 1
ATOM 980 C CA . ARG A 1 129 ? -6.848 3.213 14.808 1.00 94.38 129 ARG A CA 1
ATOM 981 C C . ARG A 1 129 ? -7.960 2.925 15.802 1.00 94.38 129 ARG A C 1
ATOM 983 O O . ARG A 1 129 ? -8.924 2.228 15.484 1.00 94.38 129 ARG A O 1
ATOM 990 N N . VAL A 1 130 ? -7.822 3.482 16.999 1.00 93.94 130 VAL A N 1
ATOM 991 C CA . VAL A 1 130 ? -8.826 3.420 18.065 1.00 93.94 130 VAL A CA 1
ATOM 992 C C . VAL A 1 130 ? -9.133 4.853 18.468 1.00 93.94 130 VAL A C 1
ATOM 994 O O . VAL A 1 130 ? -8.272 5.566 18.983 1.00 93.94 130 VAL A O 1
ATOM 997 N N . ARG A 1 131 ? -10.365 5.303 18.207 1.00 92.06 131 ARG A N 1
ATOM 998 C CA . ARG A 1 131 ? -10.750 6.720 18.335 1.00 92.06 131 ARG A CA 1
ATOM 999 C C . ARG A 1 131 ? -9.867 7.602 17.427 1.00 92.06 131 ARG A C 1
ATOM 1001 O O . ARG A 1 131 ? -9.897 7.458 16.205 1.00 92.06 131 ARG A O 1
ATOM 1008 N N . GLU A 1 132 ? -9.084 8.509 18.006 1.00 88.25 132 GLU A N 1
ATOM 1009 C CA . GLU A 1 132 ? -8.163 9.408 17.293 1.00 88.25 132 GLU A CA 1
ATOM 1010 C C . GLU A 1 132 ? -6.693 8.959 17.376 1.00 88.25 132 GLU A C 1
ATOM 1012 O O . GLU A 1 132 ? -5.821 9.628 16.828 1.00 88.25 132 GLU A O 1
ATOM 1017 N N . GLU A 1 133 ? -6.407 7.832 18.033 1.00 90.88 133 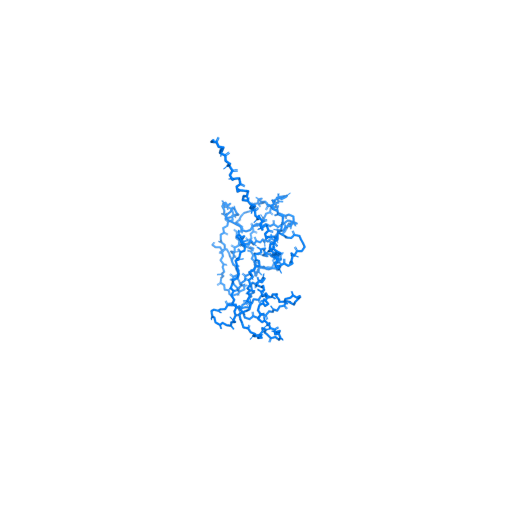GLU A N 1
ATOM 1018 C CA . GLU A 1 133 ? -5.047 7.325 18.232 1.00 90.88 133 GLU A CA 1
ATOM 1019 C C . GLU A 1 133 ? -4.684 6.287 17.165 1.00 90.88 133 GLU A C 1
ATOM 1021 O O . GLU A 1 133 ? -5.460 5.364 16.903 1.00 90.88 133 GLU A O 1
ATOM 1026 N N . THR A 1 134 ? -3.486 6.423 16.589 1.00 92.50 134 THR A N 1
ATOM 1027 C CA . THR A 1 134 ? -2.842 5.374 15.788 1.00 92.50 134 THR A CA 1
ATOM 1028 C C . THR A 1 134 ? -1.930 4.556 16.692 1.00 92.50 134 THR A C 1
ATOM 1030 O O . THR A 1 134 ? -1.065 5.114 17.367 1.00 92.50 134 THR A O 1
ATOM 1033 N N . ILE A 1 135 ? -2.114 3.240 16.692 1.00 94.44 135 ILE A N 1
ATOM 1034 C CA . ILE A 1 135 ? -1.390 2.287 17.534 1.00 94.44 135 ILE A CA 1
ATOM 1035 C C . ILE A 1 135 ? -0.720 1.268 16.617 1.00 94.44 135 ILE A C 1
ATOM 1037 O O . ILE A 1 135 ? -1.364 0.737 15.718 1.00 94.44 135 ILE A O 1
ATOM 1041 N N . HIS A 1 136 ? 0.563 0.991 16.829 1.00 93.31 136 HIS A N 1
ATOM 1042 C CA . HIS A 1 136 ? 1.266 -0.086 16.133 1.00 93.31 136 HIS A CA 1
ATOM 1043 C C . HIS A 1 136 ? 1.422 -1.254 17.100 1.00 93.31 136 HIS A C 1
ATOM 1045 O O . HIS A 1 136 ? 2.055 -1.090 18.140 1.00 93.31 136 HIS A O 1
ATOM 1051 N N . ALA A 1 137 ? 0.824 -2.393 16.772 1.00 93.69 137 ALA A N 1
ATOM 1052 C CA . ALA A 1 137 ? 0.812 -3.581 17.623 1.00 93.69 137 ALA A CA 1
ATOM 1053 C C . ALA A 1 137 ? 0.886 -4.843 16.761 1.00 93.69 137 ALA A C 1
ATOM 1055 O O . ALA A 1 137 ? 0.779 -4.761 15.537 1.00 93.69 137 ALA A O 1
ATOM 1056 N N . GLU A 1 138 ? 1.034 -6.012 17.377 1.00 93.12 138 GLU A N 1
ATOM 1057 C CA . GLU A 1 138 ? 0.920 -7.279 16.652 1.00 93.12 138 GLU A CA 1
ATOM 1058 C C . GLU A 1 138 ? -0.428 -7.378 15.917 1.00 93.12 138 GLU A C 1
ATOM 1060 O O . GLU A 1 138 ? -1.487 -7.013 16.436 1.00 93.12 138 GLU A O 1
ATOM 1065 N N . CYS A 1 139 ? -0.387 -7.865 14.680 1.00 91.69 139 CYS A N 1
ATOM 1066 C CA . CYS A 1 139 ? -1.569 -8.077 13.861 1.00 91.69 139 CYS A CA 1
ATOM 1067 C C . CYS A 1 139 ? -2.564 -9.052 14.503 1.00 91.69 139 CYS A C 1
ATOM 1069 O O . CYS A 1 139 ? -2.222 -9.897 15.335 1.00 91.69 139 CYS A O 1
ATOM 1071 N N . LEU A 1 140 ? -3.827 -8.939 14.083 1.00 86.38 140 LEU A N 1
ATOM 1072 C CA . LEU A 1 140 ? -4.908 -9.790 14.569 1.00 86.38 140 LEU A CA 1
ATOM 1073 C C . LEU A 1 140 ? -4.720 -11.229 14.070 1.00 86.38 140 LEU A C 1
ATOM 1075 O O . LEU A 1 140 ? -5.030 -11.542 12.923 1.00 86.38 140 LEU A O 1
ATOM 1079 N N . TYR A 1 141 ? -4.247 -12.107 14.949 1.00 79.00 141 TYR A N 1
ATOM 1080 C CA . TYR A 1 141 ? -4.336 -13.557 14.781 1.00 79.00 141 TYR A CA 1
ATOM 1081 C C . TYR A 1 141 ? -5.526 -14.098 15.576 1.00 79.00 141 TYR A C 1
ATOM 1083 O O . TYR A 1 141 ? -5.974 -13.457 16.533 1.00 79.00 141 TYR A O 1
ATOM 1091 N N . GLU A 1 142 ? -6.052 -15.262 15.172 1.00 62.47 142 GLU A N 1
ATOM 1092 C CA . GLU A 1 142 ? -7.133 -15.935 15.901 1.00 62.47 142 GLU A CA 1
ATOM 1093 C C . GLU A 1 142 ? -6.766 -16.007 17.397 1.00 62.47 142 GLU A C 1
ATOM 1095 O O . GLU A 1 142 ? -5.709 -16.516 17.759 1.00 62.47 142 GLU A O 1
ATOM 1100 N N . ASP A 1 143 ? -7.633 -15.437 18.241 1.00 70.06 143 ASP A N 1
ATOM 1101 C CA . ASP A 1 143 ? -7.559 -15.370 19.711 1.00 70.06 143 ASP A CA 1
ATOM 1102 C C . ASP A 1 143 ? -6.651 -14.309 20.369 1.00 70.06 143 ASP A C 1
ATOM 1104 O O . ASP A 1 143 ? -6.706 -14.167 21.594 1.00 70.06 143 ASP A O 1
ATOM 1108 N N . ASN A 1 144 ? -5.887 -13.498 19.627 1.00 81.62 144 ASN A N 1
ATOM 1109 C CA . ASN A 1 144 ? -5.009 -12.493 20.262 1.00 81.62 144 ASN A CA 1
ATOM 1110 C C . ASN A 1 144 ? -5.778 -11.337 20.925 1.00 81.62 144 ASN A C 1
ATOM 1112 O O . ASN A 1 144 ? -5.331 -10.785 21.932 1.00 81.62 144 ASN A O 1
ATOM 1116 N N . TYR A 1 145 ? -6.951 -10.987 20.389 1.00 89.00 145 TYR A N 1
ATOM 1117 C CA . TYR A 1 145 ? -7.795 -9.907 20.902 1.00 89.00 145 TYR A CA 1
ATOM 1118 C C . TYR A 1 145 ? -9.280 -10.288 20.842 1.00 89.00 145 TYR A C 1
ATOM 1120 O O . TYR A 1 145 ? -9.704 -10.955 19.893 1.00 89.00 145 TYR A O 1
ATOM 1128 N N . PRO A 1 146 ? -10.112 -9.846 21.805 1.00 94.31 146 PRO A N 1
ATOM 1129 C CA . PRO A 1 146 ? -11.545 -10.131 21.821 1.00 94.31 146 PRO A CA 1
ATOM 1130 C C . PRO A 1 146 ? -12.299 -9.227 20.830 1.00 94.31 146 PRO A C 1
ATOM 1132 O O . PRO A 1 146 ? -13.141 -8.418 21.217 1.00 94.31 146 PRO A O 1
ATOM 1135 N N . LEU A 1 147 ? -11.994 -9.357 19.540 1.00 94.06 147 LEU A N 1
ATOM 1136 C CA . LEU A 1 147 ? -12.558 -8.556 18.455 1.00 94.06 147 LEU A CA 1
ATOM 1137 C C . LEU A 1 147 ? -13.516 -9.375 17.583 1.00 94.06 147 LEU A C 1
ATOM 1139 O O . LEU A 1 147 ? -13.402 -10.597 17.439 1.00 94.06 147 LEU A O 1
ATOM 1143 N N . GLU A 1 148 ? -14.515 -8.704 17.024 1.00 93.94 148 GLU A N 1
ATOM 1144 C CA . GLU A 1 148 ? -15.419 -9.234 16.004 1.00 93.94 148 GLU A CA 1
ATOM 1145 C C . GLU A 1 148 ? -15.298 -8.388 14.744 1.00 93.94 148 GLU A C 1
ATOM 1147 O O . GLU A 1 148 ? -15.463 -7.171 14.804 1.00 93.94 148 GLU A O 1
ATOM 1152 N N . ALA A 1 149 ? -14.996 -9.032 13.616 1.00 92.88 149 ALA A N 1
ATOM 1153 C CA . ALA A 1 149 ? -14.933 -8.359 12.329 1.00 92.88 149 ALA A CA 1
ATOM 1154 C C . ALA A 1 149 ? -16.319 -7.827 11.947 1.00 92.88 149 ALA A C 1
ATOM 1156 O O . ALA A 1 149 ? -17.313 -8.560 11.971 1.00 92.88 149 ALA A O 1
ATOM 1157 N N . LEU A 1 150 ? -16.378 -6.552 11.582 1.00 91.25 150 LEU A N 1
ATOM 1158 C CA . LEU A 1 150 ? -17.542 -5.947 10.952 1.00 91.25 150 LEU A CA 1
ATOM 1159 C C . LEU A 1 150 ? -17.437 -6.132 9.425 1.00 91.25 150 LEU A C 1
ATOM 1161 O O . LEU A 1 150 ? -16.359 -6.440 8.915 1.00 91.25 150 LEU A O 1
ATOM 1165 N N . PRO A 1 151 ? -18.540 -5.983 8.667 1.00 87.94 151 PRO A N 1
ATOM 1166 C CA . PRO A 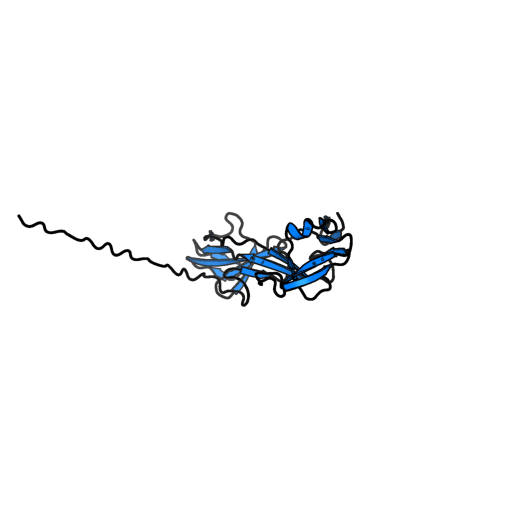1 151 ? -18.498 -6.117 7.215 1.00 87.94 151 PRO A CA 1
ATOM 1167 C C . PRO A 1 151 ? -17.448 -5.190 6.591 1.00 87.94 151 PRO A C 1
ATOM 1169 O O . PRO A 1 151 ? -17.529 -3.970 6.738 1.00 87.94 151 PRO A O 1
ATOM 1172 N N . ALA A 1 152 ? -16.478 -5.779 5.891 1.00 79.25 152 ALA A N 1
ATOM 1173 C CA . ALA A 1 152 ? -15.486 -5.034 5.132 1.00 79.25 152 ALA A CA 1
ATOM 1174 C C . ALA A 1 152 ? -16.124 -4.388 3.895 1.00 79.25 152 ALA A C 1
ATOM 1176 O O . ALA A 1 152 ? -17.111 -4.891 3.342 1.00 79.25 152 ALA A O 1
ATOM 1177 N N . LEU A 1 153 ? -15.543 -3.276 3.446 1.00 78.88 153 LEU A N 1
ATOM 1178 C CA . LEU A 1 153 ? -15.908 -2.688 2.164 1.00 78.88 153 LEU A CA 1
ATOM 1179 C C . LEU A 1 153 ? -15.468 -3.621 1.025 1.00 78.88 153 LEU A C 1
ATOM 1181 O O . LEU A 1 153 ? -14.396 -4.217 1.113 1.00 78.88 153 LEU A O 1
ATOM 1185 N N . PRO A 1 154 ? -16.258 -3.753 -0.054 1.00 79.38 154 PRO A N 1
ATOM 1186 C CA . PRO A 1 154 ? -15.920 -4.595 -1.199 1.00 79.38 154 PRO A CA 1
ATOM 1187 C C . PRO A 1 154 ? -14.929 -3.879 -2.132 1.00 79.38 154 PRO A C 1
ATOM 1189 O O . PRO A 1 154 ? -15.184 -3.755 -3.328 1.00 79.38 154 PRO A O 1
ATOM 1192 N N . VAL A 1 155 ? -13.852 -3.328 -1.572 1.00 82.25 155 VAL A N 1
ATOM 1193 C CA . VAL A 1 155 ? -12.821 -2.587 -2.304 1.00 82.25 155 VAL A CA 1
ATOM 1194 C C . VAL A 1 155 ? -11.503 -3.321 -2.130 1.00 82.25 155 VAL A C 1
ATOM 1196 O O . VAL A 1 155 ? -11.205 -3.810 -1.044 1.00 82.25 155 VAL A O 1
ATOM 1199 N N . GLU A 1 156 ? -10.744 -3.430 -3.211 1.00 87.50 156 GLU A N 1
ATOM 1200 C CA . GLU A 1 156 ? -9.462 -4.124 -3.217 1.00 87.50 156 GLU A CA 1
ATOM 1201 C C . GLU A 1 156 ? -8.334 -3.195 -2.762 1.00 87.50 156 GLU A C 1
ATOM 1203 O O . GLU A 1 156 ? -8.408 -1.971 -2.897 1.00 87.50 156 GLU A O 1
ATOM 1208 N N . GLU A 1 157 ? -7.296 -3.792 -2.184 1.00 92.00 157 GLU A N 1
ATOM 1209 C CA . GLU A 1 157 ? -6.034 -3.106 -1.945 1.00 92.00 157 GLU A CA 1
ATOM 1210 C C . GLU A 1 157 ? -5.330 -2.857 -3.282 1.00 92.00 157 GLU A C 1
ATOM 1212 O O . GLU A 1 157 ? -5.224 -3.756 -4.113 1.00 92.00 157 GLU A O 1
ATOM 1217 N N . LEU A 1 158 ? -4.847 -1.633 -3.474 1.00 94.88 158 LEU A N 1
ATOM 1218 C CA . LEU A 1 158 ? -4.143 -1.184 -4.664 1.00 94.88 158 LEU A CA 1
ATOM 1219 C C . LEU A 1 158 ? -2.759 -0.681 -4.277 1.00 94.88 158 LEU A C 1
ATOM 1221 O O . LEU A 1 158 ? -2.587 0.060 -3.307 1.00 94.88 158 LEU A O 1
ATOM 1225 N N . GLN A 1 159 ? -1.769 -1.041 -5.078 1.00 95.69 159 GLN A N 1
ATOM 1226 C CA . GLN A 1 159 ? -0.392 -0.615 -4.899 1.00 95.69 159 GLN A CA 1
ATOM 1227 C C . GLN A 1 159 ? 0.001 0.327 -6.024 1.00 95.69 159 GLN A C 1
ATOM 1229 O O . GLN A 1 159 ? -0.315 0.091 -7.188 1.00 95.69 159 GLN A O 1
ATOM 1234 N N . PHE A 1 160 ? 0.720 1.390 -5.685 1.00 96.31 160 PHE A N 1
ATOM 1235 C CA . PHE A 1 160 ? 1.266 2.308 -6.671 1.00 96.31 160 PHE A CA 1
ATOM 1236 C C . PHE A 1 160 ? 2.732 2.586 -6.392 1.00 96.31 160 PHE A C 1
ATOM 1238 O O . PHE A 1 160 ? 3.208 2.464 -5.258 1.00 96.31 160 PHE A O 1
ATOM 1245 N N . PHE A 1 161 ? 3.436 3.016 -7.429 1.00 95.88 161 PHE A N 1
ATOM 1246 C CA . PHE A 1 161 ? 4.788 3.533 -7.308 1.00 95.88 161 PHE A CA 1
ATOM 1247 C C . PHE A 1 161 ? 5.014 4.732 -8.222 1.00 95.88 161 PHE A C 1
ATOM 1249 O O . PHE A 1 161 ? 4.246 4.988 -9.153 1.00 95.88 161 PHE A O 1
ATOM 1256 N N . ARG A 1 162 ? 6.083 5.475 -7.953 1.00 93.56 162 ARG A N 1
ATOM 1257 C CA . ARG A 1 162 ? 6.539 6.598 -8.765 1.00 93.56 162 ARG A CA 1
ATOM 1258 C C . ARG A 1 162 ? 8.014 6.420 -9.082 1.00 93.56 162 ARG A C 1
ATOM 1260 O O . ARG A 1 162 ? 8.832 6.379 -8.171 1.00 93.56 162 ARG A O 1
ATOM 1267 N N . ALA A 1 163 ? 8.327 6.376 -10.375 1.00 87.94 163 ALA A N 1
ATOM 1268 C CA . ALA A 1 163 ? 9.669 6.126 -10.882 1.00 87.94 163 ALA A CA 1
ATOM 1269 C C . ALA A 1 163 ? 10.071 7.163 -11.936 1.00 87.94 163 ALA A C 1
ATOM 1271 O O . ALA A 1 163 ? 9.679 7.082 -13.100 1.00 87.94 163 ALA A O 1
ATOM 1272 N N . GLY A 1 164 ? 10.847 8.171 -11.525 1.00 80.25 164 GLY A N 1
ATOM 1273 C CA . GLY A 1 164 ? 11.410 9.172 -12.442 1.00 80.25 164 GLY A CA 1
ATOM 1274 C C . GLY A 1 164 ? 10.394 10.076 -13.161 1.00 80.25 164 GLY A C 1
ATOM 1275 O O . GLY A 1 164 ? 10.775 10.799 -14.083 1.00 80.25 164 GLY A O 1
ATOM 1276 N N . CYS A 1 165 ? 9.123 10.070 -12.750 1.00 81.69 165 CYS A N 1
ATOM 1277 C CA . CYS A 1 165 ? 8.056 10.920 -13.282 1.00 81.69 165 CYS A CA 1
ATOM 1278 C C . CYS A 1 165 ? 7.150 11.470 -12.176 1.00 81.69 165 CYS A C 1
ATOM 1280 O O . CYS A 1 165 ? 7.256 11.062 -11.028 1.00 81.69 165 CYS A O 1
ATOM 1282 N N . GLU A 1 166 ? 6.295 12.445 -12.502 1.00 85.81 166 GLU A N 1
ATOM 1283 C CA . GLU A 1 166 ? 5.465 13.136 -11.500 1.00 85.81 166 GLU A CA 1
ATOM 1284 C C . GLU A 1 166 ? 4.217 12.342 -11.074 1.00 85.81 166 GLU A C 1
ATOM 1286 O O . GLU A 1 166 ? 3.717 12.568 -9.975 1.00 85.81 166 GLU A O 1
ATOM 1291 N N . GLY A 1 167 ? 3.732 11.418 -11.912 1.00 93.44 167 GLY A N 1
ATOM 1292 C CA . GLY A 1 167 ? 2.509 10.646 -11.665 1.00 93.44 167 GLY A CA 1
ATOM 1293 C C . GLY A 1 167 ? 2.743 9.271 -11.035 1.00 93.44 167 GLY A C 1
ATOM 1294 O O . GLY A 1 167 ? 3.826 8.697 -11.151 1.00 93.44 167 GLY A O 1
ATOM 1295 N N . TRP A 1 168 ? 1.697 8.745 -10.402 1.00 96.25 168 TRP A N 1
ATOM 1296 C CA . TRP A 1 168 ? 1.649 7.421 -9.784 1.00 96.25 168 TRP A CA 1
ATOM 1297 C C . TRP A 1 168 ? 1.259 6.353 -10.797 1.00 96.25 168 TRP A C 1
ATOM 1299 O O . TRP A 1 168 ? 0.349 6.557 -11.597 1.00 96.25 168 TRP A O 1
ATOM 1309 N N . ILE A 1 169 ? 1.925 5.210 -10.749 1.00 96.62 169 ILE A N 1
ATOM 1310 C CA . ILE A 1 169 ? 1.688 4.071 -11.634 1.00 96.62 169 ILE A CA 1
ATOM 1311 C C . ILE A 1 169 ? 1.036 2.979 -10.799 1.00 96.62 169 ILE A C 1
ATOM 1313 O O . ILE A 1 169 ? 1.603 2.575 -9.785 1.00 96.62 169 ILE A O 1
ATOM 1317 N N . LEU A 1 170 ? -0.153 2.542 -11.213 1.00 96.94 170 LEU A N 1
ATOM 1318 C CA . LEU A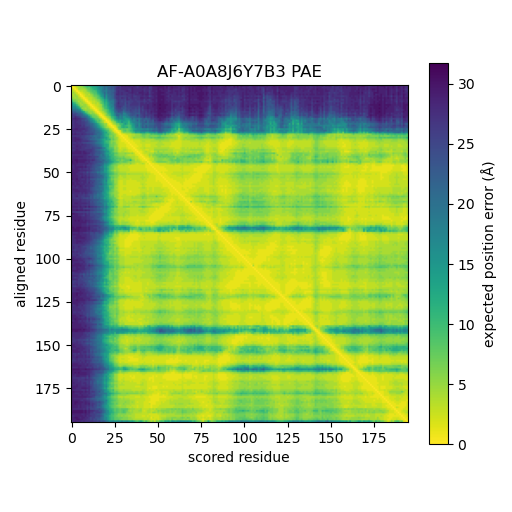 1 170 ? -0.871 1.436 -10.586 1.00 96.94 170 LEU A CA 1
ATOM 1319 C C . LEU A 1 170 ? -0.162 0.116 -10.902 1.00 96.94 170 LEU A C 1
ATOM 1321 O O . LEU A 1 170 ? 0.266 -0.108 -12.034 1.00 96.94 170 LEU A O 1
ATOM 1325 N N . VAL A 1 171 ? -0.035 -0.734 -9.891 1.00 96.25 171 VAL A N 1
ATOM 1326 C CA . VAL A 1 171 ? 0.495 -2.090 -10.009 1.00 96.25 171 VAL A CA 1
ATOM 1327 C C . VAL A 1 171 ? -0.678 -3.057 -10.044 1.00 96.25 171 VAL A C 1
ATOM 1329 O O . VAL A 1 171 ? -1.233 -3.419 -9.009 1.00 96.25 171 VAL A O 1
ATOM 1332 N N . ASP A 1 172 ? -1.066 -3.440 -11.251 1.00 95.19 172 ASP A N 1
ATOM 1333 C CA . ASP A 1 172 ? -2.154 -4.368 -11.540 1.00 95.19 172 ASP A CA 1
ATOM 1334 C C . ASP A 1 172 ? -1.754 -5.341 -12.660 1.00 95.19 172 ASP A C 1
ATOM 1336 O O . ASP A 1 172 ? -0.636 -5.300 -13.177 1.00 95.19 172 ASP A O 1
ATOM 1340 N N . GLU A 1 173 ? -2.658 -6.248 -13.028 1.00 93.38 173 GLU A N 1
ATOM 1341 C CA . GLU A 1 173 ? -2.422 -7.214 -14.108 1.00 93.38 173 GLU A CA 1
ATOM 1342 C C . GLU A 1 173 ? -2.147 -6.519 -15.457 1.00 93.38 173 GLU A C 1
ATOM 1344 O O . GLU A 1 173 ? -1.270 -6.959 -16.204 1.00 93.38 173 GLU A O 1
ATOM 1349 N N . ASP A 1 174 ? -2.812 -5.391 -15.735 1.00 93.62 174 ASP A N 1
ATOM 1350 C CA . ASP A 1 174 ? -2.651 -4.624 -16.978 1.00 93.62 174 ASP A CA 1
ATOM 1351 C C . ASP A 1 174 ? -1.214 -4.084 -17.139 1.00 93.62 174 ASP A C 1
ATOM 1353 O O . ASP A 1 174 ? -0.695 -4.007 -18.262 1.00 93.62 174 ASP A O 1
ATOM 1357 N N . LEU A 1 175 ? -0.533 -3.745 -16.036 1.00 94.81 175 LEU A N 1
ATOM 1358 C CA . LEU A 1 175 ? 0.881 -3.361 -16.056 1.00 94.81 175 LEU A CA 1
ATOM 1359 C C . LEU A 1 175 ? 1.779 -4.512 -16.551 1.00 94.81 175 LEU A C 1
ATOM 1361 O O . LEU A 1 175 ? 2.686 -4.285 -17.360 1.00 94.81 175 LEU A O 1
ATOM 1365 N N . PHE A 1 176 ? 1.526 -5.740 -16.090 1.00 94.81 176 PHE A N 1
ATOM 1366 C CA . PHE A 1 176 ? 2.317 -6.932 -16.432 1.00 94.81 176 PHE A CA 1
ATOM 1367 C C . PHE A 1 176 ? 1.928 -7.569 -17.773 1.00 94.81 176 PHE A C 1
ATOM 1369 O O . PHE A 1 176 ? 2.724 -8.308 -18.357 1.00 94.81 176 PHE A O 1
ATOM 1376 N N . ASP A 1 177 ? 0.767 -7.223 -18.330 1.00 94.06 177 ASP A N 1
ATOM 1377 C CA . ASP A 1 177 ? 0.390 -7.581 -19.703 1.00 94.06 177 ASP A CA 1
ATOM 1378 C C . ASP A 1 177 ? 1.272 -6.887 -20.762 1.00 94.06 177 ASP A C 1
ATOM 1380 O O . ASP A 1 177 ? 1.327 -7.294 -21.935 1.00 94.06 177 ASP A O 1
ATOM 1384 N N . HIS A 1 178 ? 2.025 -5.853 -20.371 1.00 91.56 178 HIS A N 1
ATOM 1385 C CA . HIS A 1 178 ? 2.993 -5.225 -21.253 1.00 91.56 178 HIS A CA 1
ATOM 1386 C C . HIS A 1 178 ? 4.225 -6.124 -21.457 1.00 91.56 178 HIS A C 1
ATOM 1388 O O . HIS A 1 178 ? 5.014 -6.330 -20.548 1.00 91.56 178 HIS A O 1
ATOM 1394 N N . GLN A 1 179 ? 4.531 -6.525 -22.700 1.00 93.12 179 GLN A N 1
ATOM 1395 C CA . GLN A 1 179 ? 5.668 -7.417 -23.053 1.00 93.12 179 GLN A CA 1
ATOM 1396 C C . GLN A 1 179 ? 7.078 -6.943 -22.629 1.00 93.12 179 GLN A C 1
ATOM 1398 O O . GLN A 1 179 ? 8.064 -7.642 -22.855 1.00 93.12 179 GLN A O 1
ATOM 1403 N N . LYS A 1 180 ? 7.190 -5.729 -22.089 1.00 96.44 180 LYS A N 1
ATOM 1404 C CA . LYS A 1 180 ? 8.442 -5.111 -21.624 1.00 96.44 180 LYS A CA 1
ATOM 1405 C C . LYS A 1 180 ? 8.525 -5.034 -20.102 1.00 96.44 180 LYS A C 1
ATOM 1407 O O . LYS A 1 180 ? 9.523 -4.533 -19.597 1.00 96.44 180 LYS A O 1
ATOM 1412 N N . ILE A 1 181 ? 7.488 -5.470 -19.400 1.00 96.50 181 ILE A N 1
ATOM 1413 C CA . ILE A 1 181 ? 7.409 -5.508 -17.948 1.00 96.50 181 ILE A CA 1
ATOM 1414 C C . ILE A 1 181 ? 7.181 -6.967 -17.580 1.00 96.50 181 ILE A C 1
ATOM 1416 O O . ILE A 1 181 ? 6.341 -7.640 -18.169 1.00 96.50 181 ILE A O 1
ATOM 1420 N N . VAL A 1 182 ? 7.989 -7.478 -16.665 1.00 96.25 182 VAL A N 1
ATOM 1421 C CA . VAL A 1 182 ? 7.881 -8.847 -16.164 1.00 96.25 182 VAL A CA 1
ATOM 1422 C C . VAL A 1 182 ? 8.009 -8.837 -14.651 1.00 96.25 182 VAL A C 1
ATOM 1424 O O . VAL A 1 182 ? 8.534 -7.881 -14.069 1.00 96.25 182 VAL A O 1
ATOM 1427 N N . ASP A 1 183 ? 7.571 -9.922 -14.022 1.00 95.62 183 ASP A N 1
ATOM 1428 C CA . ASP A 1 183 ? 7.871 -10.167 -12.620 1.00 95.62 183 ASP A CA 1
ATOM 1429 C C . ASP A 1 183 ? 9.386 -10.257 -12.420 1.00 95.62 183 ASP A C 1
ATOM 1431 O O . ASP A 1 183 ? 10.091 -11.027 -13.079 1.00 95.62 183 ASP A O 1
ATOM 1435 N N . GLY A 1 184 ? 9.892 -9.438 -11.508 1.00 94.06 184 GLY A N 1
ATOM 1436 C CA . GLY A 1 184 ? 11.217 -9.596 -10.940 1.00 94.06 184 GLY A CA 1
ATOM 1437 C C . GLY A 1 184 ? 11.237 -10.657 -9.840 1.00 94.06 184 GLY A C 1
ATOM 1438 O O . GLY A 1 184 ? 10.299 -11.429 -9.650 1.00 94.06 184 GLY A O 1
ATOM 1439 N N . ALA A 1 185 ? 12.315 -10.668 -9.063 1.00 94.06 185 ALA A N 1
ATOM 1440 C CA . ALA A 1 185 ? 12.493 -11.618 -7.975 1.00 94.06 185 ALA A CA 1
ATOM 1441 C C . ALA A 1 185 ? 12.957 -10.939 -6.687 1.00 94.06 185 ALA A C 1
ATOM 1443 O O . ALA A 1 185 ? 13.864 -10.104 -6.693 1.00 94.06 185 ALA A O 1
ATOM 1444 N N . ILE A 1 186 ? 12.384 -11.375 -5.564 1.00 92.12 186 ILE A N 1
ATOM 1445 C CA . ILE A 1 186 ? 12.990 -11.198 -4.245 1.00 92.12 186 ILE A CA 1
ATOM 1446 C C . ILE A 1 186 ? 14.111 -12.233 -4.119 1.00 92.12 186 ILE A C 1
ATOM 1448 O O . ILE A 1 186 ? 13.863 -13.438 -4.159 1.00 92.12 186 ILE A O 1
ATOM 1452 N N . LEU A 1 187 ? 15.353 -11.766 -4.002 1.00 91.19 187 LEU A N 1
ATOM 1453 C CA . LEU A 1 187 ? 16.538 -12.629 -3.977 1.00 91.19 187 LEU A CA 1
ATOM 1454 C C . LEU A 1 187 ? 16.907 -13.045 -2.551 1.00 91.19 187 LEU A C 1
ATOM 1456 O O . LEU A 1 187 ? 17.291 -14.187 -2.308 1.00 91.19 187 LEU A O 1
ATOM 1460 N N . GLU A 1 188 ? 16.820 -12.100 -1.622 1.00 88.88 188 GLU A N 1
ATOM 1461 C CA . GLU A 1 188 ? 17.048 -12.261 -0.185 1.00 88.88 188 GLU A CA 1
ATOM 1462 C C . GLU A 1 188 ? 16.452 -11.044 0.539 1.00 88.88 188 GLU A C 1
ATOM 1464 O O . GLU A 1 188 ? 15.941 -10.120 -0.097 1.00 88.88 188 GLU A O 1
ATOM 1469 N N . TRP A 1 189 ? 16.504 -11.039 1.870 1.00 86.88 189 TRP A N 1
ATOM 1470 C CA . TRP A 1 189 ? 15.992 -9.932 2.674 1.00 86.88 189 TRP A CA 1
ATOM 1471 C C . TRP A 1 189 ? 16.626 -8.596 2.257 1.00 86.88 189 TRP A C 1
ATOM 1473 O O . TRP A 1 189 ? 17.852 -8.460 2.246 1.00 86.88 189 TRP A O 1
ATOM 1483 N N . GLY A 1 190 ? 15.786 -7.625 1.890 1.00 87.56 190 GLY A N 1
ATOM 1484 C CA . GLY A 1 190 ? 16.228 -6.305 1.439 1.00 87.56 190 GLY A CA 1
ATOM 1485 C C . GLY A 1 190 ? 16.866 -6.282 0.047 1.00 87.56 190 GLY A C 1
ATOM 1486 O O . GLY A 1 190 ? 17.514 -5.296 -0.297 1.00 87.56 190 GLY A O 1
ATOM 1487 N N . LYS A 1 191 ? 16.733 -7.345 -0.761 1.00 90.75 191 LYS A N 1
ATOM 1488 C CA . LYS A 1 191 ? 17.346 -7.408 -2.093 1.00 90.75 191 LYS A CA 1
ATOM 1489 C C . LYS A 1 191 ? 16.415 -7.987 -3.144 1.00 90.75 191 LYS A C 1
ATOM 1491 O O . LYS A 1 191 ? 15.933 -9.115 -3.039 1.00 90.75 191 LYS A O 1
ATOM 1496 N N . VAL A 1 192 ? 16.282 -7.232 -4.224 1.00 93.62 192 VAL A N 1
ATOM 1497 C CA . VAL A 1 192 ? 15.506 -7.596 -5.406 1.00 93.62 192 VAL A CA 1
ATOM 1498 C C . VAL A 1 192 ? 16.379 -7.649 -6.650 1.00 93.62 192 VAL A C 1
ATOM 1500 O O . VAL A 1 192 ? 17.500 -7.132 -6.671 1.00 93.62 192 VAL A O 1
ATOM 1503 N N . GLY A 1 193 ? 15.874 -8.294 -7.692 1.00 91.69 193 GLY A N 1
ATOM 1504 C CA . GLY A 1 193 ? 16.541 -8.373 -8.980 1.00 91.69 193 GLY A CA 1
ATOM 1505 C C . GLY A 1 193 ? 15.588 -8.715 -10.121 1.00 91.69 193 GLY A C 1
ATOM 1506 O O . GLY A 1 193 ? 14.389 -8.888 -9.898 1.00 91.69 193 GLY A O 1
ATOM 1507 N N . PRO A 1 194 ? 16.121 -8.805 -11.349 1.00 91.62 194 PRO A N 1
ATOM 1508 C CA . PRO A 1 194 ? 15.360 -9.270 -12.501 1.00 91.62 194 PRO A CA 1
ATOM 1509 C C . PRO A 1 194 ? 14.928 -10.735 -12.320 1.00 91.62 194 PRO A C 1
ATOM 1511 O O . PRO A 1 194 ? 15.644 -11.512 -11.680 1.00 91.62 194 PRO A O 1
ATOM 1514 N N . GLY A 1 195 ? 13.767 -11.079 -12.883 1.00 82.25 195 GLY A N 1
ATOM 1515 C CA . GLY A 1 195 ? 13.233 -12.444 -12.968 1.00 82.25 195 GLY A CA 1
ATOM 1516 C C . GLY A 1 195 ? 13.761 -13.237 -14.156 1.00 82.25 195 GLY A C 1
ATOM 1517 O O . GLY A 1 195 ? 14.308 -12.614 -15.099 1.00 82.25 195 GLY A O 1
#

Mean predicted aligned error: 8.93 Å

Nearest PDB structures (foldseek):
  4lnp-assembly1_A  TM=6.342E-01  e=1.055E-01  Homo sapiens
  2f2v-assembly1_A  TM=6.366E-01  e=1.898E-01  Gallus gallus
  3pe0-assembly2_B  TM=6.169E-01  e=7.614E-01  Homo sapiens
  2evr-assembly1_A  TM=6.048E-01  e=8.937E-01  Nostoc punctiforme PCC 73102
  6uy7-assembly1_A  TM=3.735E-01  e=1.238E-01  Homo sapiens

Foldseek 3Di:
DDDDDDDPDDPPPPPPPPPPPPDDDPPLADPQKDKDFFAAEQDRDFWKFFQAWDKAFFPLDPRDPDTDGIDTDGGDIDHPLDPDKIKMKIAGKWKKFACQWDDFPPDIDHHGFIKIFHGHHYPQWTWIDTPNDTGIHHHDDPPPGRIDTDDTDPDHMWMWMGDPDNGIGTDDVVSCVPPRIHGWDDPDRSDTGRD

Secondary structure (DSSP, 8-state):
---------------------SSPPPTTSPTTEEEESS-SSSS-PPPEEESS-EEEEEBSSTT-SS--EEEEEPSEEE-TTSSS-EEEEEEE-EEEEESS-EEETTEEEPTT-EEEEEEE-STTEEEEEETTEEEEEE---TTSS-EEEPPPPS---EEEEE-SSSSBEEESHHHHTSTTEEE-EEEETTEEE--

pLDDT: mean 84.96, std 17.01, range [32.66, 98.06]

Radius of gyration: 23.11 Å; Cα contacts (8 Å, |Δi|>4): 402; chains: 1; bounding box: 93×30×50 Å